Protein AF-A0A9D7FJ40-F1 (afdb_monomer_lite)

Sequence (273 aa):
MDSTSSLSFASGFTGNITIKGVTQLGSSAQNFTFPSASSKLILGPGNIFNGPFTYYGHYIQLNGSTFNSIANITRYGTGNDICAGGNVFNGTTVLRDSSGHSNGFYLANVTGDTYNGDVTFIQKGTSVFIYPSYSGNSSFAGNINVDGTSAITFGQNGGQSIMSGPFAQTVSRAGSYMPIFKKLKVNKANSSTVSLQTTLNITDSLILVEGFILSDSVNYITLLDNSIATSGSPYSFVEGYMKKVGNDAFTFPLGSSVSSLSSFKNYGTYKYV

Foldseek 3Di:
DEQPDEPDDPDADAAEDEDEQAEDPHADEHEAAHADLRYEYEYYANAEHNHEYEAEYAYYAAEHYEYQEEYEYEHAHQEEDAHCANYEYNYEYEDYHAHQHAYEYHHNPHAAHEANEEYEYAAHHDNYAYEHQQQHAYEHAEEYEYEHPEAHEYNVPNGEYEDEEAEAYEYAYPYPYAHEYQHYEYDYPPQHEYEFRAEYEHEAEYEWDAHEYEAEPGGEYEYEANHAYDAADPGYAYEYDYHYYYDDDHDHNYDDPDPPDPDPPPPPPPDDD

Radius of gyration: 20.03 Å; chains: 1; bounding box: 55×37×60 Å

Structure (mmCIF, N/CA/C/O backbone):
data_AF-A0A9D7FJ40-F1
#
_entry.id   AF-A0A9D7FJ40-F1
#
loop_
_atom_site.group_PDB
_atom_site.id
_atom_site.type_symbol
_atom_site.label_atom_id
_atom_site.label_alt_id
_atom_site.label_comp_id
_atom_site.label_asym_id
_atom_site.label_entity_id
_atom_site.label_seq_id
_atom_site.pdbx_PDB_ins_code
_atom_site.Cartn_x
_atom_site.Cartn_y
_atom_site.Cartn_z
_atom_site.occupancy
_atom_site.B_iso_or_equiv
_atom_site.auth_seq_id
_atom_site.auth_comp_id
_atom_site.auth_asym_id
_atom_site.auth_atom_id
_atom_site.pdbx_PDB_model_num
ATOM 1 N N . MET A 1 1 ? -18.324 -9.339 21.232 1.00 68.56 1 MET A N 1
ATOM 2 C CA . MET A 1 1 ? -19.427 -8.350 21.155 1.00 68.56 1 MET A CA 1
ATOM 3 C C . MET A 1 1 ? -20.554 -8.983 20.369 1.00 68.56 1 MET A C 1
ATOM 5 O O . MET A 1 1 ? -20.251 -9.598 19.351 1.00 68.56 1 MET A O 1
ATOM 9 N N . ASP A 1 2 ? -21.787 -8.928 20.867 1.00 72.25 2 ASP A N 1
ATOM 10 C CA . ASP A 1 2 ? -22.946 -9.531 20.194 1.00 72.25 2 ASP A CA 1
ATOM 11 C C . ASP A 1 2 ? -23.304 -8.814 18.878 1.00 72.25 2 ASP A C 1
ATOM 13 O O . ASP A 1 2 ? -22.566 -7.948 18.399 1.00 72.25 2 ASP A O 1
ATOM 17 N N . SER A 1 3 ? -24.406 -9.221 18.245 1.00 64.62 3 SER A N 1
ATOM 18 C CA . SER A 1 3 ? -24.793 -8.725 16.925 1.00 64.62 3 SER A CA 1
ATOM 19 C C . SER A 1 3 ? -25.200 -7.250 16.893 1.00 64.62 3 SER A C 1
ATOM 21 O O . SER A 1 3 ? -25.221 -6.660 15.817 1.00 64.62 3 SER A O 1
ATOM 23 N N . THR A 1 4 ? -25.516 -6.656 18.046 1.00 64.50 4 THR A N 1
ATOM 24 C CA . THR A 1 4 ? -26.100 -5.310 18.156 1.00 64.50 4 THR A CA 1
ATOM 25 C C . THR A 1 4 ? -25.196 -4.306 18.865 1.00 64.50 4 THR A C 1
ATOM 27 O O . THR A 1 4 ? -25.373 -3.104 18.690 1.00 64.50 4 THR A O 1
ATOM 30 N N . SER A 1 5 ? -24.215 -4.773 19.636 1.00 64.44 5 SER A N 1
ATOM 31 C CA . SER A 1 5 ? -23.364 -3.917 20.462 1.00 64.44 5 SER A CA 1
ATOM 32 C C . SER A 1 5 ? -22.240 -3.244 19.665 1.00 64.44 5 SER A C 1
ATOM 34 O O . SER A 1 5 ? -21.483 -3.896 18.939 1.00 64.44 5 SER A O 1
ATOM 36 N N . SER A 1 6 ? -22.073 -1.934 19.855 1.00 65.88 6 SER A N 1
ATOM 37 C CA . SER A 1 6 ? -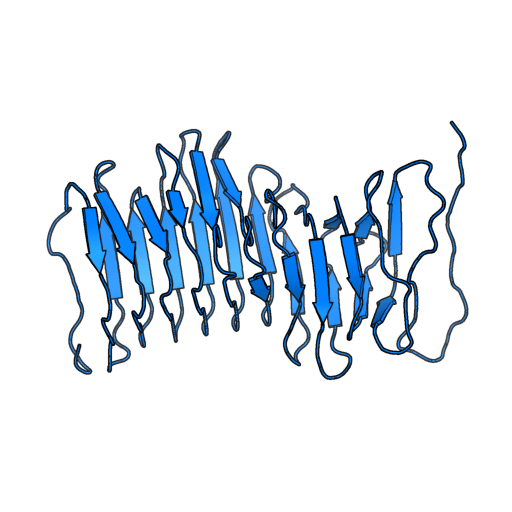20.868 -1.193 19.467 1.00 65.88 6 SER A CA 1
ATOM 38 C C . SER A 1 6 ? -19.955 -0.984 20.673 1.00 65.88 6 SER A C 1
ATOM 40 O O . SER A 1 6 ? -20.426 -0.603 21.744 1.00 65.88 6 SER A O 1
ATOM 42 N N . LEU A 1 7 ? -18.647 -1.162 20.500 1.00 69.75 7 LEU A N 1
ATOM 43 C CA . LEU A 1 7 ? -17.658 -0.660 21.446 1.00 69.75 7 LEU A CA 1
ATOM 44 C C . LEU A 1 7 ? -17.442 0.825 21.159 1.00 69.75 7 LEU A C 1
ATOM 46 O O . LEU A 1 7 ? -16.733 1.192 20.226 1.00 69.75 7 LEU A O 1
ATOM 50 N N . SER A 1 8 ? -18.083 1.677 21.952 1.00 64.50 8 SER A N 1
ATOM 51 C CA . SER A 1 8 ? -17.965 3.131 21.852 1.00 64.50 8 SER A CA 1
ATOM 52 C C . SER A 1 8 ? -17.411 3.718 23.142 1.00 64.50 8 SER A C 1
ATOM 54 O O . SER A 1 8 ? -17.838 3.340 24.232 1.00 64.50 8 SER A O 1
ATOM 56 N N . PHE A 1 9 ? -16.519 4.697 23.018 1.00 67.44 9 PHE A N 1
ATOM 57 C CA . PHE A 1 9 ? -16.048 5.502 24.140 1.00 67.44 9 PHE A CA 1
ATOM 58 C C . PHE A 1 9 ? -16.734 6.870 24.082 1.00 67.44 9 PHE A C 1
ATOM 60 O O . PHE A 1 9 ? -16.629 7.574 23.081 1.00 67.44 9 PHE A O 1
ATOM 67 N N . ALA A 1 10 ? -17.482 7.215 25.134 1.00 51.19 10 ALA A N 1
ATOM 68 C CA . ALA A 1 10 ? -18.377 8.378 25.159 1.00 51.19 10 ALA A CA 1
ATOM 69 C C . ALA A 1 10 ? -17.652 9.739 25.226 1.00 51.19 10 ALA A C 1
ATOM 71 O O . ALA A 1 10 ? -18.265 10.774 24.974 1.00 51.19 10 ALA A O 1
ATOM 72 N N . SER A 1 11 ? -16.359 9.757 25.555 1.00 59.62 11 SER A N 1
ATOM 73 C CA . SER A 1 11 ? -15.532 10.964 25.616 1.00 59.62 11 SER A CA 1
ATOM 74 C C . SER A 1 11 ? -14.086 10.668 25.218 1.00 59.62 11 SER A C 1
ATOM 76 O O . SER A 1 11 ? -13.636 9.519 25.234 1.00 59.62 11 SER A O 1
ATOM 78 N N . GLY A 1 12 ? -13.367 11.723 24.821 1.00 60.16 12 GLY A N 1
ATOM 79 C CA . GLY A 1 12 ? -11.954 11.648 24.466 1.00 60.16 12 GLY A CA 1
ATOM 80 C C . GLY A 1 12 ? -11.139 11.050 25.608 1.00 60.16 12 GLY A C 1
ATOM 81 O O . GLY A 1 12 ? -11.179 11.528 26.737 1.00 60.16 12 GLY A O 1
ATOM 82 N N . PHE A 1 13 ? -10.411 9.988 25.299 1.00 70.00 13 PHE A N 1
ATOM 83 C CA . PHE A 1 13 ? -9.486 9.362 26.224 1.00 70.00 13 PHE A CA 1
ATOM 84 C C . PHE A 1 13 ? -8.164 10.158 26.294 1.00 70.00 13 PHE A C 1
ATOM 86 O O . PHE A 1 13 ? -7.882 11.020 25.456 1.00 70.00 13 PHE A O 1
ATOM 93 N N . THR A 1 14 ? -7.346 9.896 27.310 1.00 77.75 14 THR A N 1
ATOM 94 C CA . THR A 1 14 ? -5.951 10.345 27.393 1.00 77.75 14 THR A CA 1
ATOM 95 C C . THR A 1 14 ? -5.097 9.161 27.848 1.00 77.75 14 THR A C 1
ATOM 97 O O . THR A 1 14 ? -5.460 8.454 28.784 1.00 77.75 14 THR A O 1
ATOM 100 N N . GLY A 1 15 ? -3.973 8.908 27.170 1.00 86.19 15 GLY A N 1
ATOM 101 C CA . GLY A 1 15 ? -3.112 7.746 27.416 1.00 86.19 15 GLY A CA 1
ATOM 102 C C . GLY A 1 15 ? -3.246 6.650 26.354 1.00 86.19 15 GLY A C 1
ATOM 103 O O . GLY A 1 15 ? -3.591 6.918 25.202 1.00 86.19 15 GLY A O 1
ATOM 104 N N . ASN A 1 16 ? -3.011 5.388 26.740 1.00 90.56 16 ASN A N 1
ATOM 105 C CA . ASN A 1 16 ? -3.074 4.235 25.828 1.00 90.56 16 ASN A CA 1
ATOM 106 C C . ASN A 1 16 ? -4.277 3.318 26.122 1.00 90.56 16 ASN A C 1
ATOM 108 O O . ASN A 1 16 ? -4.425 2.841 27.246 1.00 90.56 16 ASN A O 1
ATOM 112 N N . ILE A 1 17 ? -5.097 3.029 25.108 1.00 91.31 17 ILE A N 1
ATOM 113 C CA . ILE A 1 17 ? -6.092 1.946 25.131 1.00 91.31 17 ILE A CA 1
ATOM 114 C C . ILE A 1 17 ? -5.526 0.779 24.335 1.00 91.31 17 ILE A C 1
ATOM 116 O O . ILE A 1 17 ? -5.173 0.940 23.168 1.00 91.31 17 ILE A O 1
ATOM 120 N N . THR A 1 18 ? -5.515 -0.404 24.942 1.00 94.25 18 THR A N 1
ATOM 121 C CA . THR A 1 18 ? -5.162 -1.652 24.262 1.00 94.25 18 THR A CA 1
ATOM 122 C C . THR A 1 18 ? -6.386 -2.548 24.164 1.00 94.25 18 THR A C 1
ATOM 124 O O . THR A 1 18 ? -7.011 -2.859 25.176 1.00 94.25 18 THR A O 1
ATOM 127 N N . ILE A 1 19 ? -6.702 -3.002 22.952 1.00 94.31 19 ILE A N 1
ATOM 128 C CA . ILE A 1 19 ? -7.747 -3.995 22.688 1.00 94.31 19 ILE A CA 1
ATOM 129 C C . ILE A 1 19 ? -7.067 -5.243 22.135 1.00 94.31 19 ILE A C 1
ATOM 131 O O . ILE A 1 19 ? -6.366 -5.164 21.126 1.00 94.31 19 ILE A O 1
ATOM 135 N N . LYS A 1 20 ? -7.273 -6.391 22.782 1.00 96.31 20 LYS A N 1
ATOM 136 C CA . LYS A 1 20 ? -6.653 -7.670 22.418 1.00 96.31 20 LYS A CA 1
ATOM 137 C C . LYS A 1 20 ? -7.666 -8.808 22.549 1.00 96.31 20 LYS A C 1
ATOM 139 O O . LYS A 1 20 ? -8.407 -8.847 23.527 1.00 96.31 20 LYS A O 1
ATOM 144 N N . GLY A 1 21 ? -7.657 -9.747 21.601 1.00 95.25 21 GLY A N 1
ATOM 145 C CA . GLY A 1 21 ? -8.487 -10.957 21.641 1.00 95.25 21 GLY A CA 1
ATOM 146 C C . GLY A 1 21 ? -9.994 -10.725 21.483 1.00 95.25 21 GLY A C 1
ATOM 147 O O . GLY A 1 21 ? -10.783 -11.613 21.802 1.00 95.25 21 GLY A O 1
ATOM 148 N N . VAL A 1 22 ? -10.425 -9.543 21.034 1.00 93.50 22 VAL A N 1
ATOM 149 C CA . VAL A 1 22 ? -11.854 -9.241 20.896 1.00 93.50 22 VAL A CA 1
ATOM 150 C C . VAL A 1 22 ? -12.377 -9.761 19.566 1.00 93.50 22 VAL A C 1
ATOM 152 O O . VAL A 1 22 ? -11.917 -9.336 18.514 1.00 93.50 22 VAL A O 1
ATOM 155 N N . THR A 1 23 ? -13.404 -10.611 19.608 1.00 94.69 23 THR A N 1
ATOM 156 C CA . THR A 1 23 ? -14.195 -10.977 18.423 1.00 94.69 23 THR A CA 1
ATOM 157 C C . THR A 1 23 ? -15.531 -10.235 18.443 1.00 94.69 23 THR A C 1
ATOM 159 O O . THR A 1 23 ? -16.347 -10.376 19.366 1.00 94.69 23 THR A O 1
ATOM 162 N N . GLN A 1 24 ? -15.767 -9.418 17.423 1.00 92.94 24 GLN A N 1
ATOM 163 C CA . GLN A 1 24 ? -17.079 -8.874 17.112 1.00 92.94 24 GLN A CA 1
ATOM 164 C C . GLN A 1 24 ? -17.878 -9.935 16.354 1.00 92.94 24 GLN A C 1
ATOM 166 O O . GLN A 1 24 ? -17.465 -10.336 15.277 1.00 92.94 24 GLN A O 1
ATOM 171 N N . LEU A 1 25 ? -19.009 -10.389 16.893 1.00 91.19 25 LEU A N 1
ATOM 172 C CA . LEU A 1 25 ? -19.855 -11.370 16.211 1.00 91.19 25 LEU A CA 1
ATOM 173 C C . LEU A 1 25 ? -20.759 -10.692 15.171 1.00 91.19 25 LEU A C 1
ATOM 175 O O . LEU A 1 25 ? -20.925 -11.222 14.077 1.00 91.19 25 LEU A O 1
ATOM 179 N N . GLY A 1 26 ? -21.292 -9.505 15.487 1.00 89.88 26 GLY A N 1
ATOM 180 C CA . GLY A 1 26 ? -22.127 -8.702 14.587 1.00 89.88 26 GLY A CA 1
ATOM 181 C C . GLY A 1 26 ? -21.394 -7.931 13.499 1.00 89.88 26 GLY A C 1
ATOM 182 O O . GLY A 1 26 ? -20.175 -7.823 13.506 1.00 89.88 26 GLY A O 1
ATOM 183 N N . SER A 1 27 ? -22.167 -7.300 12.617 1.00 90.56 27 SER A N 1
ATOM 184 C CA . SER A 1 27 ? -21.673 -6.445 11.528 1.00 90.56 27 SER A CA 1
ATOM 185 C C . SER A 1 27 ? -21.808 -4.939 11.797 1.00 90.56 27 SER A C 1
ATOM 187 O O . SER A 1 27 ? -21.503 -4.134 10.919 1.00 90.56 27 SER A O 1
ATOM 189 N N . SER A 1 28 ? -22.252 -4.531 12.992 1.00 91.81 28 SER A N 1
ATOM 190 C CA . SER A 1 28 ? -22.383 -3.113 13.358 1.00 91.81 28 SER A CA 1
ATOM 191 C C . SER A 1 28 ? -21.055 -2.359 13.237 1.00 91.81 28 SER A C 1
ATOM 193 O O . SER A 1 28 ? -19.998 -2.889 13.576 1.00 91.81 28 SER A O 1
ATOM 195 N N . ALA A 1 29 ? -21.090 -1.105 12.788 1.00 92.50 29 ALA A N 1
ATOM 196 C CA . ALA A 1 29 ? -19.876 -0.303 12.661 1.00 92.50 29 ALA A CA 1
ATOM 197 C C . ALA A 1 29 ? -19.209 -0.046 14.026 1.00 92.50 29 ALA A C 1
ATOM 199 O O . ALA A 1 29 ? -19.884 0.224 15.021 1.00 92.50 29 ALA A O 1
ATOM 200 N N . GLN A 1 30 ? -17.878 -0.099 14.055 1.00 92.19 30 GLN A N 1
ATOM 201 C CA . GLN A 1 30 ? -17.046 0.221 15.211 1.00 92.19 30 GLN A CA 1
ATOM 202 C C . GLN A 1 30 ? -16.290 1.517 14.922 1.00 92.19 30 G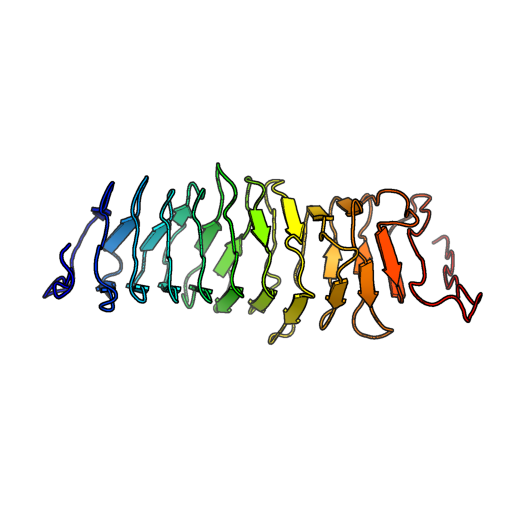LN A C 1
ATOM 204 O O . GLN A 1 30 ? -15.476 1.574 14.001 1.00 92.19 30 GLN A O 1
ATOM 209 N N . ASN A 1 31 ? -16.579 2.563 15.695 1.00 91.69 31 ASN A N 1
ATOM 210 C CA . ASN A 1 31 ? -16.049 3.903 15.463 1.00 91.69 31 ASN A CA 1
ATOM 211 C C . ASN A 1 31 ? -15.236 4.363 16.677 1.00 91.69 31 ASN A C 1
ATOM 213 O O . ASN A 1 31 ? -15.777 4.508 17.773 1.00 91.69 31 ASN A O 1
ATOM 217 N N . PHE A 1 32 ? -13.945 4.619 16.468 1.00 90.94 32 PHE A N 1
ATOM 218 C CA . PHE A 1 32 ? -13.021 5.112 17.485 1.00 90.94 32 PHE A CA 1
ATOM 219 C C . PHE A 1 32 ? -12.579 6.531 17.132 1.00 90.94 32 PHE A C 1
ATOM 221 O O . PHE A 1 32 ? -11.865 6.736 16.152 1.00 90.94 32 PHE A O 1
ATOM 228 N N . THR A 1 33 ? -12.975 7.504 17.951 1.00 90.94 33 THR A N 1
ATOM 229 C CA . THR A 1 33 ? -12.646 8.920 17.743 1.00 90.94 33 THR A CA 1
ATOM 230 C C . THR A 1 33 ? -11.902 9.457 18.959 1.00 90.94 33 THR A C 1
ATOM 232 O O . THR A 1 33 ? -12.499 9.733 19.997 1.00 90.94 33 THR A O 1
ATOM 235 N N . PHE A 1 34 ? -10.585 9.614 18.831 1.00 87.38 34 PHE A N 1
ATOM 236 C CA . PHE A 1 34 ? -9.676 10.064 19.884 1.00 87.38 34 PHE A CA 1
ATOM 237 C C . PHE A 1 34 ? -8.916 11.323 19.442 1.00 87.38 34 PHE A C 1
ATOM 239 O O . PHE A 1 34 ? -7.756 11.242 19.037 1.00 87.38 34 PHE A O 1
ATOM 246 N N . PRO A 1 35 ? -9.548 12.508 19.511 1.00 81.94 35 PRO A N 1
ATOM 247 C CA . PRO A 1 35 ? -8.972 13.744 18.980 1.00 81.94 35 PRO A CA 1
ATOM 248 C C . PRO A 1 35 ? -7.797 14.278 19.812 1.00 81.94 35 PRO A C 1
ATOM 250 O O . PRO A 1 35 ? -7.117 15.199 19.381 1.00 81.94 35 PRO A O 1
ATOM 253 N N . SER A 1 36 ? -7.553 13.733 21.006 1.00 85.56 36 SER A N 1
ATOM 254 C CA . SER A 1 36 ? -6.427 14.147 21.841 1.00 85.56 36 SER A CA 1
ATOM 255 C C . SER A 1 36 ? -5.098 13.617 21.299 1.00 85.56 36 SER A C 1
ATOM 257 O O . SER A 1 36 ? -4.944 12.414 21.077 1.00 85.56 36 SER A O 1
ATOM 259 N N . ALA A 1 37 ? -4.094 14.492 21.208 1.00 83.75 37 ALA A N 1
ATOM 260 C CA . ALA A 1 37 ? -2.718 14.128 20.872 1.00 83.75 37 ALA A CA 1
ATOM 261 C C . ALA A 1 37 ? -2.016 13.271 21.936 1.00 83.75 37 ALA A C 1
ATOM 263 O O . ALA A 1 37 ? -0.909 12.811 21.709 1.00 83.75 37 ALA A O 1
ATOM 264 N N . SER A 1 38 ? -2.627 13.018 23.093 1.00 86.25 38 SER A N 1
ATOM 265 C CA . SER A 1 38 ? -2.097 12.065 24.077 1.00 86.25 38 SER A CA 1
ATOM 266 C C . SER A 1 38 ? -2.748 10.683 24.004 1.00 86.25 38 SER A C 1
ATOM 268 O O . SER A 1 38 ? -2.401 9.813 24.798 1.00 86.25 38 SER A O 1
ATOM 270 N N . SER A 1 39 ? -3.700 10.469 23.089 1.00 90.19 39 SER A N 1
ATOM 271 C CA . SER A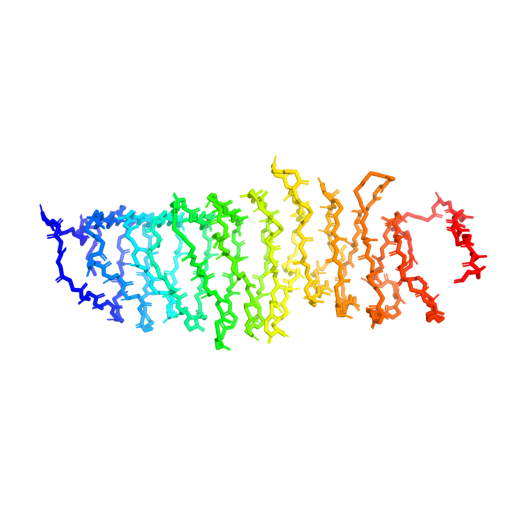 1 39 ? -4.392 9.188 22.933 1.00 90.19 39 SER A CA 1
ATOM 272 C C . SER A 1 39 ? -3.717 8.264 21.932 1.00 90.19 39 SER A C 1
ATOM 274 O O . SER A 1 39 ? -3.517 8.642 20.775 1.00 90.19 39 SER A O 1
ATOM 276 N N . LYS A 1 40 ? -3.496 7.011 22.337 1.00 92.88 40 LYS A N 1
ATOM 277 C CA . LYS A 1 40 ? -3.109 5.912 21.450 1.00 92.88 40 LYS A CA 1
ATOM 278 C C . LYS A 1 40 ? -4.091 4.753 21.526 1.00 92.88 40 LYS A C 1
ATOM 280 O O . LYS A 1 40 ? -4.403 4.272 22.614 1.00 92.88 40 LYS A O 1
ATOM 285 N N . LEU A 1 41 ? -4.510 4.264 20.361 1.00 95.31 41 LEU A N 1
ATOM 286 C CA . LEU A 1 41 ? -5.217 2.993 20.230 1.00 95.31 41 LEU A CA 1
ATOM 287 C C . LEU A 1 41 ? -4.242 1.892 19.808 1.00 95.31 41 LEU A C 1
ATOM 289 O O . LEU A 1 41 ? -3.616 1.980 18.758 1.00 95.31 41 LEU A O 1
ATOM 293 N N . ILE A 1 42 ? -4.129 0.834 20.596 1.00 96.88 42 ILE A N 1
ATOM 294 C CA . ILE A 1 42 ? -3.297 -0.329 20.295 1.00 96.88 42 ILE A CA 1
ATOM 295 C C . ILE A 1 42 ? -4.228 -1.506 20.016 1.00 96.88 42 ILE A C 1
ATOM 297 O O . ILE A 1 42 ? -4.943 -1.970 20.906 1.00 96.88 42 ILE A O 1
ATOM 301 N N . LEU A 1 43 ? -4.232 -1.988 18.775 1.00 97.62 43 LEU A N 1
ATOM 302 C CA . LEU A 1 43 ? -5.061 -3.109 18.347 1.00 97.62 43 LEU A CA 1
ATOM 303 C C . LEU A 1 43 ? -4.228 -4.373 18.185 1.00 97.62 43 LEU A C 1
ATOM 305 O O . LEU A 1 43 ? -3.415 -4.480 17.272 1.00 97.62 43 LEU A O 1
ATOM 309 N N . GLY A 1 44 ? -4.523 -5.365 19.012 1.00 95.50 44 GLY A N 1
ATOM 310 C CA . GLY A 1 44 ? -4.132 -6.749 18.812 1.00 95.50 44 GLY A CA 1
ATOM 311 C C . GLY A 1 44 ? -3.104 -7.259 19.822 1.00 95.50 44 GLY A C 1
ATOM 312 O O . GLY A 1 44 ? -2.696 -6.539 20.740 1.00 95.50 44 GLY A O 1
ATOM 313 N N . PRO A 1 45 ? -2.702 -8.533 19.678 1.00 97.12 45 PRO A N 1
ATOM 314 C CA . PRO A 1 45 ? -3.120 -9.452 18.609 1.00 97.12 45 PRO A CA 1
ATOM 315 C C . PRO A 1 45 ? -4.507 -10.082 18.806 1.00 97.12 45 PRO A C 1
ATOM 317 O O . PRO A 1 45 ? -5.085 -10.054 19.893 1.00 97.12 45 PRO A O 1
ATOM 320 N N . GLY A 1 46 ? -5.027 -10.687 17.738 1.00 97.31 46 GLY A N 1
ATOM 321 C CA . GLY A 1 46 ? -6.188 -11.578 17.780 1.00 97.31 46 GLY A CA 1
ATOM 322 C C . GLY A 1 46 ? -7.541 -10.876 17.859 1.00 97.31 46 GLY A C 1
ATOM 323 O O . GLY A 1 46 ? -8.502 -11.480 18.325 1.00 97.31 46 GLY A O 1
ATOM 324 N N . ASN A 1 47 ? -7.631 -9.609 17.445 1.00 97.56 47 ASN A N 1
ATOM 325 C CA . ASN A 1 47 ? -8.936 -8.971 17.286 1.00 97.56 47 ASN A CA 1
ATOM 326 C C . ASN A 1 47 ? -9.567 -9.364 15.949 1.00 97.56 47 ASN A C 1
ATOM 328 O O . ASN A 1 47 ? -8.863 -9.480 14.946 1.00 97.56 47 ASN A O 1
ATOM 332 N N . ILE A 1 48 ? -10.890 -9.490 15.926 1.00 97.38 48 ILE A N 1
ATOM 333 C CA . ILE A 1 48 ? -11.703 -9.701 14.730 1.00 97.38 48 ILE A CA 1
ATOM 334 C C . ILE A 1 48 ? -12.832 -8.669 14.743 1.00 97.38 48 ILE A C 1
ATOM 336 O O . ILE A 1 48 ? -13.693 -8.693 15.626 1.00 97.38 48 ILE A O 1
ATOM 340 N N . PHE A 1 49 ? -12.833 -7.779 13.753 1.00 96.81 49 PHE A N 1
ATOM 341 C CA . PHE A 1 49 ? -13.889 -6.797 13.515 1.00 96.81 49 PHE A CA 1
ATOM 342 C C . PHE A 1 49 ? -14.696 -7.216 12.284 1.00 96.81 49 PHE A C 1
ATOM 344 O O . PHE A 1 49 ? -14.197 -7.175 11.159 1.00 96.81 49 PHE A O 1
ATOM 351 N N . ASN A 1 50 ? -15.933 -7.660 12.514 1.00 96.31 50 ASN A N 1
ATOM 352 C CA . ASN A 1 50 ? -16.848 -8.138 11.475 1.00 96.31 50 ASN A CA 1
ATOM 353 C C . ASN A 1 50 ? -17.603 -7.000 10.777 1.00 96.31 50 ASN A C 1
ATOM 355 O O . ASN A 1 50 ? -17.966 -7.130 9.609 1.00 96.31 50 ASN A O 1
ATOM 359 N N . GLY A 1 51 ? -17.833 -5.889 11.478 1.00 94.88 51 GLY A N 1
ATOM 360 C CA . GLY A 1 51 ? -18.413 -4.679 10.903 1.00 94.88 51 GLY A CA 1
ATOM 361 C C . GLY A 1 51 ? -17.365 -3.709 10.355 1.00 94.88 51 GLY A C 1
ATOM 362 O O . GLY A 1 51 ? -16.163 -3.929 10.528 1.00 94.88 51 GLY A O 1
ATOM 363 N N . PRO A 1 52 ? -17.807 -2.613 9.711 1.00 96.56 52 PRO A N 1
ATOM 364 C CA . PRO A 1 52 ? -16.920 -1.526 9.316 1.00 96.56 52 PRO A CA 1
ATOM 365 C C . PRO A 1 52 ? -16.142 -0.979 10.515 1.00 96.56 52 PRO A C 1
ATOM 367 O O . PRO A 1 52 ? -16.720 -0.752 11.579 1.00 96.56 52 PRO A O 1
ATOM 370 N N . PHE A 1 53 ? -14.847 -0.742 10.337 1.00 96.88 53 PHE A N 1
ATOM 371 C CA . PHE A 1 53 ? -13.971 -0.174 11.354 1.00 96.88 53 PHE A CA 1
ATOM 372 C C . PHE A 1 53 ? -13.529 1.228 10.938 1.00 96.88 53 PHE A C 1
ATOM 374 O O . PHE A 1 53 ? -12.919 1.398 9.882 1.00 96.88 53 PHE A O 1
ATOM 381 N N . THR A 1 54 ? -13.776 2.219 11.791 1.00 96.69 54 THR A N 1
ATOM 382 C CA . THR A 1 54 ? -13.306 3.591 11.582 1.00 96.69 54 THR A CA 1
ATOM 383 C C . THR A 1 54 ? -12.466 4.050 12.763 1.00 96.69 54 THR A C 1
ATOM 385 O O . THR A 1 54 ? -12.876 3.915 13.916 1.00 96.69 54 THR A O 1
ATOM 388 N N . TYR A 1 55 ? -11.315 4.651 12.473 1.00 95.81 55 TYR A N 1
ATOM 389 C CA . TYR A 1 55 ? -10.479 5.335 13.452 1.00 95.81 55 TYR A CA 1
ATOM 390 C C . TYR A 1 55 ? -10.184 6.774 13.019 1.00 95.81 55 TYR A C 1
ATOM 392 O O . TYR A 1 55 ? -9.794 7.021 11.876 1.00 95.81 55 TYR A O 1
ATOM 400 N N . TYR A 1 56 ? -10.310 7.698 13.968 1.00 94.62 56 TYR A N 1
ATOM 401 C CA . TYR A 1 56 ? -9.880 9.087 13.864 1.00 94.62 56 TYR A CA 1
ATOM 402 C C . TYR A 1 56 ? -9.115 9.482 15.133 1.00 94.62 56 TYR A C 1
ATOM 404 O O . TYR A 1 56 ? -9.685 9.465 16.222 1.00 94.62 56 TYR A O 1
ATOM 412 N N . GLY A 1 57 ? -7.845 9.870 15.025 1.00 93.88 57 GLY A N 1
ATOM 413 C CA . GLY A 1 57 ? -7.067 10.328 16.184 1.00 93.88 57 GLY A CA 1
ATOM 414 C C . GLY A 1 57 ? -5.604 10.626 15.877 1.00 93.88 57 GLY A C 1
ATOM 415 O O . GLY A 1 57 ? -5.254 10.854 14.727 1.00 93.88 57 GLY A O 1
ATOM 416 N N . HIS A 1 58 ? -4.729 10.659 16.882 1.00 94.56 58 HIS A N 1
ATOM 417 C CA . HIS A 1 58 ? -3.301 10.950 16.667 1.00 94.56 58 HIS A CA 1
ATOM 418 C C . HIS A 1 58 ? -2.435 9.692 16.529 1.00 94.56 58 HIS A C 1
ATOM 420 O O . HIS A 1 58 ? -1.570 9.632 15.647 1.00 94.56 58 HIS A O 1
ATOM 426 N N . TYR A 1 59 ? -2.677 8.680 17.368 1.00 95.56 59 TYR A N 1
ATOM 427 C CA . TYR A 1 59 ? -1.844 7.481 17.415 1.00 95.56 59 TYR A CA 1
ATOM 428 C C . TYR A 1 59 ? -2.633 6.179 17.356 1.00 95.56 59 TYR A C 1
ATOM 430 O O . TYR A 1 59 ? -3.588 5.965 18.113 1.00 95.56 59 TYR A O 1
ATOM 438 N N . ILE A 1 60 ? -2.176 5.272 16.497 1.00 97.38 60 ILE A N 1
ATOM 439 C CA . ILE A 1 60 ? -2.727 3.927 16.363 1.00 97.38 60 ILE A CA 1
ATOM 440 C C . ILE A 1 60 ? -1.627 2.915 16.039 1.00 97.38 60 ILE A C 1
ATOM 442 O O . ILE A 1 60 ? -0.765 3.160 15.199 1.00 97.38 60 ILE A O 1
ATOM 446 N N . GLN A 1 61 ? -1.676 1.752 16.689 1.00 98.31 61 GLN A N 1
ATOM 447 C CA . GLN A 1 61 ? -0.828 0.603 16.377 1.00 98.31 61 GLN A CA 1
ATOM 448 C C . GLN A 1 61 ? -1.673 -0.594 15.937 1.00 98.31 61 GLN A C 1
ATOM 450 O O . GLN A 1 61 ? -2.618 -0.983 16.623 1.00 98.31 61 GLN A O 1
ATOM 455 N N . LEU A 1 62 ? -1.298 -1.184 14.801 1.00 98.75 62 LEU A N 1
ATOM 456 C CA . LEU A 1 62 ? -1.980 -2.303 14.151 1.00 98.75 62 LEU A CA 1
ATOM 457 C C . LEU A 1 62 ? -1.134 -3.575 14.294 1.00 98.75 62 LEU A C 1
ATOM 459 O O . LEU A 1 62 ? -0.165 -3.781 13.559 1.00 98.75 62 LEU A O 1
ATOM 463 N N . ASN A 1 63 ? -1.475 -4.418 15.264 1.00 98.56 63 ASN A N 1
ATOM 464 C CA . ASN A 1 63 ? -0.622 -5.505 15.746 1.00 98.56 63 ASN A CA 1
ATOM 465 C C . ASN A 1 63 ? -1.352 -6.858 15.713 1.00 98.56 63 ASN A C 1
ATOM 467 O O . ASN A 1 63 ? -1.536 -7.489 16.753 1.00 98.56 63 ASN A O 1
ATOM 471 N N . GLY A 1 64 ? -1.779 -7.307 14.533 1.00 98.56 64 GLY A N 1
ATOM 472 C CA . GLY A 1 64 ? -2.346 -8.645 14.346 1.00 98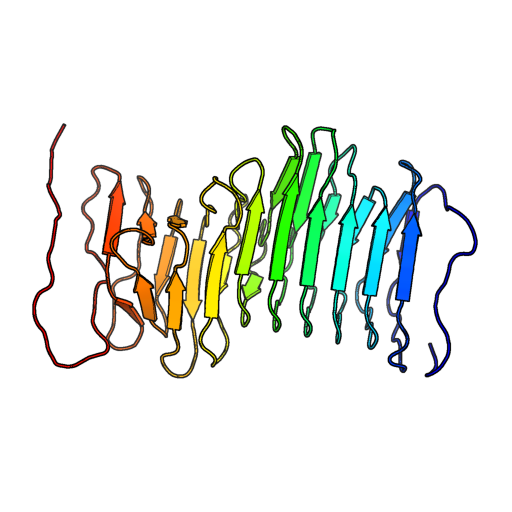.56 64 GLY A CA 1
ATOM 473 C C . GLY A 1 64 ? -3.862 -8.703 14.504 1.00 98.56 64 GLY A C 1
ATOM 474 O O . GLY A 1 64 ? -4.379 -9.589 15.186 1.00 98.56 64 GLY A O 1
ATOM 475 N N . SER A 1 65 ? -4.575 -7.726 13.941 1.00 98.69 65 SER A N 1
ATOM 476 C CA . SER A 1 65 ? -6.043 -7.687 13.912 1.00 98.69 65 SER A CA 1
ATOM 477 C C . SER A 1 65 ? -6.592 -8.074 12.535 1.00 98.69 65 SER A C 1
ATOM 479 O O . SER A 1 65 ? -5.953 -7.835 11.514 1.00 98.69 65 SER A O 1
ATOM 481 N N . THR A 1 66 ? -7.791 -8.652 12.503 1.00 98.81 66 THR A N 1
ATOM 482 C CA . THR A 1 66 ? -8.538 -8.958 11.276 1.00 98.81 66 THR A CA 1
ATOM 483 C C . THR A 1 66 ? -9.710 -7.992 11.120 1.00 98.81 66 THR A C 1
ATOM 485 O O . THR A 1 66 ? -10.526 -7.850 12.032 1.00 98.81 66 THR A O 1
ATOM 488 N N . PHE A 1 67 ? -9.810 -7.360 9.955 1.00 98.75 67 PHE A N 1
ATOM 489 C CA . PHE A 1 67 ? -10.894 -6.468 9.556 1.00 98.75 67 PHE A CA 1
ATOM 490 C C . PHE A 1 67 ? -11.656 -7.127 8.403 1.00 98.75 67 PHE A C 1
ATOM 492 O O . PHE A 1 67 ? -11.162 -7.197 7.277 1.00 98.75 67 PHE A O 1
ATOM 499 N N . ASN A 1 68 ? -12.845 -7.660 8.691 1.00 98.50 68 ASN A N 1
ATOM 500 C CA . ASN A 1 68 ? -13.637 -8.419 7.719 1.00 98.50 68 ASN A CA 1
ATOM 501 C C . ASN A 1 68 ? -14.466 -7.533 6.778 1.00 98.50 68 ASN A C 1
ATOM 503 O O . ASN A 1 68 ? -14.893 -7.993 5.723 1.00 98.50 68 ASN A O 1
ATOM 507 N N . SER A 1 69 ? -14.673 -6.269 7.146 1.00 98.31 69 SER A N 1
ATOM 508 C CA . SER A 1 69 ? -15.341 -5.255 6.329 1.00 98.31 69 SER A CA 1
ATOM 509 C C . SER A 1 69 ? -14.391 -4.085 6.039 1.00 98.31 69 SER A C 1
ATOM 511 O O . SER A 1 69 ? -13.176 -4.209 6.187 1.00 98.31 69 SER A O 1
ATOM 513 N N . ILE A 1 70 ? -14.939 -2.952 5.598 1.00 98.62 70 ILE A N 1
ATOM 514 C CA . ILE A 1 70 ? -14.182 -1.729 5.313 1.00 98.62 70 ILE A CA 1
ATOM 515 C C . ILE A 1 70 ? -13.410 -1.281 6.561 1.00 98.62 70 ILE A C 1
ATOM 517 O O . ILE A 1 70 ? -13.976 -1.226 7.655 1.00 98.62 70 ILE A O 1
ATOM 521 N N . ALA A 1 71 ? -12.145 -0.900 6.381 1.00 98.81 71 ALA A N 1
ATOM 522 C CA . ALA A 1 71 ? -11.319 -0.279 7.412 1.00 98.81 71 ALA A CA 1
ATOM 523 C C . ALA A 1 71 ? -10.889 1.126 6.968 1.00 98.81 71 ALA A C 1
ATOM 525 O O . ALA A 1 71 ? -10.202 1.284 5.961 1.00 98.81 71 ALA A O 1
ATOM 526 N N . ASN A 1 72 ? -11.271 2.159 7.716 1.00 98.69 72 ASN A N 1
ATOM 527 C CA . ASN A 1 72 ? -10.890 3.542 7.441 1.00 98.69 72 ASN A CA 1
ATOM 528 C C . ASN A 1 72 ? -10.156 4.140 8.641 1.00 98.69 72 ASN A C 1
ATOM 530 O O . ASN A 1 72 ? -10.752 4.418 9.681 1.00 98.69 72 ASN A O 1
ATOM 534 N N . ILE A 1 73 ? -8.850 4.333 8.502 1.00 98.69 73 ILE A N 1
ATOM 535 C CA . ILE A 1 73 ? -7.972 4.780 9.579 1.00 98.69 73 ILE A CA 1
ATOM 536 C C . ILE A 1 73 ? -7.366 6.109 9.166 1.00 98.69 73 ILE A C 1
ATOM 538 O O . ILE A 1 73 ? -6.518 6.170 8.279 1.00 98.69 73 ILE A O 1
ATOM 542 N N . THR A 1 74 ? -7.795 7.175 9.831 1.00 97.69 74 THR A N 1
ATOM 543 C CA . THR A 1 74 ? -7.211 8.505 9.688 1.00 97.69 74 THR A CA 1
ATOM 544 C C . THR A 1 74 ? -6.490 8.878 10.969 1.00 97.69 74 THR A C 1
ATOM 546 O O . THR A 1 74 ? -7.096 8.931 12.041 1.00 97.69 74 THR A O 1
ATOM 549 N N . ARG A 1 75 ? -5.195 9.166 10.855 1.00 96.06 75 ARG A N 1
ATOM 550 C CA . ARG A 1 75 ? -4.394 9.664 11.966 1.00 96.06 75 ARG A CA 1
ATOM 551 C C . ARG A 1 75 ? -3.762 11.029 11.693 1.00 96.06 75 ARG A C 1
ATOM 553 O O . ARG A 1 75 ? -3.591 11.434 10.545 1.00 96.06 75 ARG A O 1
ATOM 560 N N . TYR A 1 76 ? -3.409 11.711 12.777 1.00 95.81 76 TYR A N 1
ATOM 561 C CA . TYR A 1 76 ? -2.706 12.993 12.813 1.00 95.81 76 TYR A CA 1
ATOM 562 C C . TYR A 1 76 ? -1.468 12.871 13.710 1.00 95.81 76 TYR A C 1
ATOM 564 O O . TYR A 1 76 ? -1.355 13.551 14.729 1.00 95.81 76 TYR A O 1
ATOM 572 N N . GLY A 1 77 ? -0.541 11.975 13.367 1.00 94.62 77 GLY A N 1
ATOM 573 C CA . GLY A 1 77 ? 0.647 11.720 14.184 1.00 94.62 77 GLY A CA 1
ATOM 574 C C . GLY A 1 77 ? 1.440 12.988 14.527 1.00 94.62 77 GLY A C 1
ATOM 575 O O . GLY A 1 77 ? 1.691 13.830 13.671 1.00 94.62 77 GLY A O 1
ATOM 576 N N . THR A 1 78 ? 1.868 13.129 15.784 1.00 94.31 78 THR A N 1
ATOM 577 C CA . THR A 1 78 ? 2.919 14.102 16.166 1.00 94.31 78 THR A CA 1
ATOM 578 C C . THR A 1 78 ? 4.236 13.403 16.510 1.00 94.31 78 THR A C 1
ATOM 580 O O . THR A 1 78 ? 5.147 14.007 17.065 1.00 94.31 78 THR A O 1
ATOM 583 N N . GLY A 1 79 ? 4.317 12.112 16.190 1.00 94.62 79 GLY A N 1
ATOM 584 C CA . GLY A 1 79 ? 5.431 11.221 16.452 1.00 94.62 79 GLY A CA 1
ATOM 585 C C . GLY A 1 79 ? 5.192 9.863 15.793 1.00 94.62 79 GLY A C 1
ATOM 586 O O . GLY A 1 79 ? 4.116 9.588 15.248 1.00 94.62 79 GLY A O 1
ATOM 587 N N . ASN A 1 80 ? 6.214 9.018 15.834 1.00 96.81 80 ASN A N 1
ATOM 588 C CA . ASN A 1 80 ? 6.204 7.744 15.127 1.00 96.81 80 ASN A CA 1
ATOM 589 C C . ASN A 1 80 ? 5.230 6.737 15.759 1.00 96.81 80 ASN A C 1
ATOM 591 O O . ASN A 1 80 ? 5.201 6.584 16.981 1.00 96.81 80 ASN A O 1
ATOM 595 N N . ASP A 1 81 ? 4.507 5.987 14.923 1.00 96.75 81 ASP A N 1
ATOM 596 C CA . ASP A 1 81 ? 3.837 4.749 15.335 1.00 96.75 81 ASP A CA 1
ATOM 597 C C . ASP A 1 81 ? 4.431 3.564 14.589 1.00 96.75 81 ASP A C 1
ATOM 599 O O . ASP A 1 81 ? 4.405 3.497 13.360 1.00 96.75 81 ASP A O 1
ATOM 603 N N . ILE A 1 82 ? 4.951 2.614 15.364 1.00 98.25 82 ILE A N 1
ATOM 604 C CA . ILE A 1 82 ? 5.515 1.371 14.853 1.00 98.25 82 ILE A CA 1
ATOM 605 C C . ILE A 1 82 ? 4.488 0.266 15.072 1.00 98.25 82 ILE A C 1
ATOM 607 O O . ILE A 1 82 ? 4.229 -0.124 16.213 1.00 98.25 82 ILE A O 1
ATOM 611 N N . CYS A 1 83 ? 3.889 -0.212 13.985 1.00 98.75 83 CYS A N 1
ATOM 612 C CA . CYS A 1 83 ? 2.952 -1.328 13.988 1.00 98.75 83 CYS A CA 1
ATOM 613 C C . CYS A 1 83 ? 3.716 -2.631 13.771 1.00 98.75 83 CYS A C 1
ATOM 615 O O . CYS A 1 83 ? 4.464 -2.763 12.802 1.00 98.75 83 CYS A O 1
ATOM 617 N N . ALA A 1 84 ? 3.498 -3.623 14.631 1.00 98.81 84 ALA A N 1
ATOM 618 C CA . ALA A 1 84 ? 4.077 -4.951 14.457 1.00 98.81 84 ALA A CA 1
ATOM 619 C C . ALA A 1 84 ? 3.621 -5.612 13.141 1.00 98.81 84 ALA A C 1
ATOM 621 O O . ALA A 1 84 ? 4.390 -6.380 12.559 1.00 98.81 84 ALA A O 1
ATOM 622 N N . GLY A 1 85 ? 2.425 -5.266 12.653 1.00 98.81 85 GLY A N 1
ATOM 623 C CA . GLY A 1 85 ? 1.807 -5.859 11.471 1.00 98.81 85 GLY A CA 1
ATOM 624 C C . GLY A 1 85 ? 1.106 -7.176 11.779 1.00 98.81 85 GLY A C 1
ATOM 625 O O . GLY A 1 85 ? 0.638 -7.381 12.900 1.00 98.81 85 GLY A O 1
ATOM 626 N N . GLY A 1 86 ? 1.030 -8.066 10.789 1.00 98.81 86 GLY A N 1
ATOM 627 C CA . GLY A 1 86 ? 0.267 -9.314 10.879 1.00 98.81 86 GLY A CA 1
ATOM 628 C C . GLY A 1 86 ? -1.244 -9.103 10.781 1.00 98.81 86 GLY A C 1
ATOM 629 O O . GLY A 1 86 ? -2.010 -9.966 11.207 1.00 98.81 86 GLY A O 1
ATOM 630 N N . ASN A 1 87 ? -1.685 -7.942 10.293 1.00 98.94 87 ASN A N 1
ATOM 631 C CA . ASN A 1 87 ? -3.102 -7.643 10.144 1.00 98.94 87 ASN A CA 1
ATOM 632 C C . ASN A 1 87 ? -3.654 -8.274 8.863 1.00 98.94 87 ASN A C 1
ATOM 634 O O . ASN A 1 87 ? -2.935 -8.431 7.876 1.00 98.94 87 ASN A O 1
ATOM 638 N N . VAL A 1 88 ? -4.947 -8.590 8.869 1.00 98.94 88 VAL A N 1
ATOM 639 C CA . VAL A 1 88 ? -5.671 -9.094 7.696 1.00 98.94 88 VAL A CA 1
ATOM 640 C C . VAL A 1 88 ? -6.815 -8.141 7.379 1.00 98.94 88 VAL A C 1
ATOM 642 O O . VAL A 1 88 ? -7.705 -7.938 8.202 1.00 98.94 88 VAL A O 1
ATOM 645 N N . PHE A 1 89 ? -6.803 -7.566 6.184 1.00 98.94 89 PHE A N 1
ATOM 646 C CA . PHE A 1 89 ? -7.821 -6.653 5.679 1.00 98.94 89 PHE A CA 1
ATOM 647 C C . PHE A 1 89 ? -8.603 -7.333 4.552 1.00 98.94 89 PHE A C 1
ATOM 649 O O . PHE A 1 89 ? -8.124 -7.422 3.420 1.00 98.94 89 PHE A O 1
ATOM 656 N N . ASN A 1 90 ? -9.800 -7.836 4.859 1.00 98.75 90 ASN A N 1
ATOM 657 C CA . ASN A 1 90 ? -10.664 -8.501 3.877 1.00 98.75 90 ASN A CA 1
ATOM 658 C C . ASN A 1 90 ? -11.522 -7.522 3.071 1.00 98.75 90 ASN A C 1
ATOM 660 O O . ASN A 1 90 ? -11.874 -7.823 1.934 1.00 98.75 90 ASN A O 1
ATOM 664 N N . GLY A 1 91 ? -11.840 -6.357 3.638 1.00 98.31 91 GLY A N 1
ATOM 665 C CA . GLY A 1 91 ? -12.529 -5.278 2.936 1.00 98.31 91 GLY A CA 1
ATOM 666 C C . GLY A 1 91 ? -11.588 -4.195 2.412 1.00 98.31 91 GLY A C 1
ATOM 667 O O . GLY A 1 91 ? -10.385 -4.181 2.687 1.00 98.31 91 GLY A O 1
ATOM 668 N N . THR A 1 92 ? -12.167 -3.243 1.678 1.00 98.75 92 THR A N 1
ATOM 669 C CA . THR A 1 92 ? -11.462 -2.036 1.233 1.00 98.75 92 THR A CA 1
ATOM 670 C C . THR A 1 92 ? -10.878 -1.282 2.424 1.00 98.75 92 THR A C 1
ATOM 672 O O . THR A 1 92 ? -11.561 -1.040 3.421 1.00 98.75 92 THR A O 1
ATOM 675 N N . THR A 1 93 ? -9.615 -0.888 2.308 1.00 98.94 93 THR A N 1
ATOM 676 C CA . THR A 1 93 ? -8.848 -0.276 3.389 1.00 98.94 93 THR A CA 1
ATOM 677 C C . THR A 1 93 ? -8.314 1.090 2.988 1.00 98.94 93 THR A C 1
ATOM 679 O O . THR A 1 93 ? -7.742 1.267 1.914 1.00 98.94 93 THR A O 1
ATOM 682 N N . VAL A 1 94 ? -8.455 2.067 3.877 1.00 98.88 94 VAL A N 1
ATOM 683 C CA . VAL A 1 94 ? -7.827 3.383 3.759 1.00 98.88 94 VAL A CA 1
ATOM 684 C C . VAL A 1 94 ? -6.950 3.607 4.981 1.00 98.88 94 VAL A C 1
ATOM 686 O O . VAL A 1 94 ? -7.437 3.600 6.111 1.00 98.88 94 VAL A O 1
ATOM 689 N N . LEU A 1 95 ? -5.660 3.829 4.742 1.00 98.88 95 LEU A N 1
ATOM 690 C CA . LEU A 1 95 ? -4.684 4.203 5.760 1.00 98.88 95 LEU A CA 1
ATOM 691 C C . LEU A 1 95 ? -4.183 5.605 5.438 1.00 98.88 95 LEU A C 1
ATOM 693 O O . LEU A 1 95 ? -3.483 5.826 4.448 1.00 98.88 95 LEU A O 1
ATOM 697 N N . ARG A 1 96 ? -4.583 6.564 6.266 1.00 98.56 96 ARG A N 1
ATOM 698 C CA . ARG A 1 96 ? -4.318 7.982 6.065 1.00 98.56 96 ARG A CA 1
ATOM 699 C C . ARG A 1 96 ? -3.545 8.555 7.238 1.00 98.56 96 ARG A C 1
ATOM 701 O O . ARG A 1 96 ? -3.978 8.439 8.382 1.00 98.56 96 ARG A O 1
ATOM 708 N N . ASP A 1 97 ? -2.481 9.275 6.920 1.00 97.94 97 ASP A N 1
ATOM 709 C CA . ASP A 1 97 ? -1.844 10.216 7.827 1.00 97.94 97 ASP A CA 1
ATOM 710 C C . ASP A 1 97 ? -1.983 11.628 7.251 1.00 97.94 97 ASP A C 1
ATOM 712 O O . ASP A 1 97 ? -1.602 11.896 6.110 1.00 97.94 97 ASP A O 1
ATOM 716 N N . SER A 1 98 ? -2.634 12.514 8.001 1.00 94.56 98 SER A N 1
ATOM 717 C CA . SER A 1 98 ? -2.891 13.907 7.608 1.00 94.56 98 SER A CA 1
ATOM 718 C C . SER A 1 98 ? -2.322 14.911 8.598 1.00 94.56 98 SER A C 1
ATOM 720 O O . SER A 1 98 ? -2.823 16.025 8.747 1.00 94.56 98 SER A O 1
ATOM 722 N N . SER A 1 99 ? -1.271 14.499 9.292 1.00 93.69 99 SER A N 1
ATOM 723 C CA . SER A 1 99 ? -0.541 15.328 10.236 1.00 93.69 99 SER A CA 1
ATOM 724 C C . SER A 1 99 ? 0.170 16.513 9.575 1.00 93.69 99 SER A C 1
ATOM 726 O O . SER A 1 99 ? 0.618 16.469 8.435 1.00 93.69 99 SER A O 1
ATOM 728 N N . GLY A 1 100 ? 0.292 17.602 10.335 1.00 92.06 100 GLY A N 1
ATOM 729 C CA . GLY A 1 100 ? 1.149 18.747 10.002 1.00 92.06 100 GLY A CA 1
ATOM 730 C C . GLY A 1 100 ? 2.544 18.676 10.636 1.00 92.06 100 GLY A C 1
ATOM 731 O O . GLY A 1 100 ? 3.278 19.655 10.585 1.00 92.06 100 GLY A O 1
ATOM 732 N N . HIS A 1 101 ? 2.893 17.553 11.272 1.00 93.25 101 HIS A N 1
ATOM 733 C CA . HIS A 1 101 ? 4.122 17.373 12.047 1.00 93.25 101 HIS A CA 1
ATOM 734 C C . HIS A 1 101 ? 4.950 16.231 11.470 1.00 93.25 101 HIS A C 1
ATOM 736 O O . HIS A 1 101 ? 4.393 15.199 11.109 1.00 93.25 101 HIS A O 1
ATOM 742 N N . SER A 1 102 ? 6.276 16.377 11.458 1.00 96.00 102 SER A N 1
ATOM 743 C CA . SER A 1 102 ? 7.176 15.316 10.998 1.00 96.00 102 SER A CA 1
ATOM 744 C C . SER A 1 102 ? 6.972 14.031 11.804 1.00 96.00 102 SER A C 1
ATOM 746 O O . SER A 1 102 ? 7.097 14.046 13.028 1.00 96.00 102 SER A O 1
ATOM 748 N N . ASN A 1 103 ? 6.685 12.920 11.127 1.00 97.38 103 ASN A N 1
ATOM 749 C CA . ASN A 1 103 ? 6.518 11.609 11.754 1.00 97.38 103 ASN A CA 1
ATOM 750 C C . ASN A 1 103 ? 6.547 10.465 10.724 1.00 97.38 103 ASN A C 1
ATOM 752 O O . ASN A 1 103 ? 6.526 10.693 9.513 1.00 97.38 103 ASN A O 1
ATOM 756 N N . GLY A 1 104 ? 6.570 9.230 11.225 1.00 98.00 104 GLY A N 1
ATOM 757 C CA . GLY A 1 104 ? 6.412 8.014 10.439 1.00 98.00 104 GLY A CA 1
ATOM 758 C C . GLY A 1 104 ? 5.311 7.089 10.966 1.00 98.00 104 GLY A C 1
ATOM 759 O O . GLY A 1 104 ? 5.209 6.822 12.167 1.00 98.00 104 GLY A O 1
ATOM 760 N N . PHE A 1 105 ? 4.525 6.536 10.048 1.00 98.62 105 PHE A N 1
ATOM 761 C CA . PHE A 1 105 ? 3.592 5.443 10.282 1.00 98.62 105 PHE A CA 1
ATOM 762 C C . PHE A 1 105 ? 4.149 4.157 9.661 1.00 98.62 105 PHE A C 1
ATOM 764 O O . PHE A 1 105 ? 4.075 3.944 8.450 1.00 98.62 105 PHE A O 1
ATOM 771 N N . TYR A 1 106 ? 4.760 3.317 10.495 1.00 98.81 106 TYR A N 1
ATOM 772 C CA . TYR A 1 106 ? 5.467 2.113 10.067 1.00 98.81 106 TYR A CA 1
ATOM 773 C C . TYR A 1 106 ? 4.526 0.917 10.155 1.00 98.81 106 TYR A C 1
ATOM 775 O O . TYR A 1 106 ? 4.109 0.535 11.249 1.00 98.81 106 TYR A O 1
ATOM 783 N N . LEU A 1 107 ? 4.198 0.325 9.010 1.00 98.88 107 LEU A N 1
ATOM 784 C CA . LEU A 1 107 ? 3.294 -0.819 8.894 1.00 98.88 107 LEU A CA 1
ATOM 785 C C . LEU A 1 107 ? 4.107 -2.084 8.635 1.00 98.88 107 LEU A C 1
ATOM 787 O O . LEU A 1 107 ? 5.115 -2.024 7.936 1.00 98.88 107 LEU A O 1
ATOM 791 N N . ALA A 1 108 ? 3.679 -3.228 9.166 1.00 98.75 108 ALA A N 1
ATOM 792 C CA . ALA A 1 108 ? 4.433 -4.477 9.056 1.00 98.75 108 ALA A CA 1
ATOM 793 C C . ALA A 1 108 ? 5.901 -4.363 9.514 1.00 98.75 108 ALA A C 1
ATOM 795 O O . ALA A 1 108 ? 6.830 -4.705 8.781 1.00 98.75 108 ALA A O 1
ATOM 796 N N . ASN A 1 109 ? 6.146 -3.874 10.736 1.00 98.75 109 ASN A N 1
ATOM 797 C CA . ASN A 1 109 ? 7.504 -3.805 11.291 1.00 98.75 109 ASN A CA 1
ATOM 798 C C . ASN A 1 109 ? 8.095 -5.181 11.631 1.00 98.75 109 ASN A C 1
ATOM 800 O O . ASN A 1 109 ? 9.311 -5.316 11.689 1.00 98.75 109 ASN A O 1
ATOM 804 N N . VAL A 1 110 ? 7.257 -6.191 11.872 1.00 98.56 110 VAL A N 1
ATOM 805 C CA . VAL A 1 110 ? 7.706 -7.554 12.190 1.00 98.56 110 VAL A CA 1
ATOM 806 C C . VAL A 1 110 ? 7.075 -8.551 11.229 1.00 98.56 110 VAL A C 1
ATOM 808 O O . VAL A 1 110 ? 7.777 -9.244 10.501 1.00 98.56 110 VAL A O 1
ATOM 811 N N . THR A 1 111 ? 5.744 -8.604 11.200 1.00 98.75 111 THR A N 1
ATOM 812 C CA . THR A 1 111 ? 4.985 -9.544 10.368 1.00 98.75 111 THR A CA 1
ATOM 813 C C . THR A 1 111 ? 4.292 -8.783 9.248 1.00 98.75 111 THR A C 1
ATOM 815 O O . THR A 1 111 ? 3.770 -7.696 9.475 1.00 98.75 111 THR A O 1
ATOM 818 N N . GLY A 1 112 ? 4.296 -9.341 8.038 1.00 98.88 112 GLY A N 1
ATOM 819 C CA . GLY A 1 112 ? 3.594 -8.766 6.893 1.00 98.88 112 GLY A CA 1
ATOM 820 C C . GLY A 1 112 ? 2.098 -8.589 7.132 1.00 98.88 112 GLY A C 1
ATOM 821 O O . GLY A 1 112 ? 1.481 -9.404 7.813 1.00 98.88 112 GLY A O 1
ATOM 822 N N . ASP A 1 113 ? 1.518 -7.540 6.558 1.00 98.94 113 ASP A N 1
ATOM 823 C CA . ASP A 1 113 ? 0.065 -7.368 6.505 1.00 98.94 113 ASP A CA 1
ATOM 824 C C . ASP A 1 113 ? -0.505 -8.061 5.255 1.00 98.94 113 ASP A C 1
ATOM 826 O O . ASP A 1 113 ? 0.180 -8.213 4.243 1.00 98.94 113 ASP A O 1
ATOM 830 N N . THR A 1 114 ? -1.762 -8.493 5.312 1.00 98.94 114 THR A N 1
ATOM 831 C CA . THR A 1 114 ? -2.482 -9.105 4.186 1.00 98.94 114 THR A CA 1
ATOM 832 C C . THR A 1 114 ? -3.645 -8.214 3.775 1.00 98.94 114 THR A C 1
ATOM 834 O O . THR A 1 114 ? -4.580 -8.026 4.550 1.00 98.94 114 THR A O 1
ATOM 837 N N . TYR A 1 115 ? -3.609 -7.690 2.552 1.00 98.94 115 TYR A N 1
ATOM 838 C CA . TYR A 1 115 ? -4.674 -6.883 1.956 1.00 98.94 115 TYR A CA 1
ATOM 839 C C . TYR A 1 115 ? -5.406 -7.715 0.900 1.00 98.94 115 TYR A C 1
ATOM 841 O O . TYR A 1 115 ? -4.973 -7.801 -0.250 1.00 98.94 115 TYR A O 1
ATOM 849 N N . ASN A 1 116 ? -6.502 -8.363 1.300 1.00 98.75 116 ASN A N 1
ATOM 850 C CA . ASN A 1 116 ? -7.349 -9.138 0.391 1.00 98.75 116 ASN A CA 1
ATOM 851 C C . ASN A 1 116 ? -8.299 -8.234 -0.414 1.00 98.75 116 ASN A C 1
ATOM 853 O O . ASN A 1 116 ? -8.642 -8.571 -1.544 1.00 98.75 116 ASN A O 1
ATOM 857 N N . GLY A 1 117 ? -8.697 -7.092 0.156 1.00 98.50 117 GLY A N 1
ATOM 858 C CA . GLY A 1 117 ? -9.391 -6.014 -0.550 1.00 98.50 117 GLY A CA 1
ATOM 859 C C . GLY A 1 117 ? -8.445 -4.915 -1.044 1.00 98.50 117 GLY A C 1
ATOM 860 O O . GLY A 1 117 ? -7.248 -4.918 -0.752 1.00 98.50 117 GLY A O 1
ATOM 861 N N . ASP A 1 118 ? -9.003 -3.950 -1.775 1.00 98.81 118 ASP A N 1
ATOM 862 C CA . ASP A 1 118 ? -8.275 -2.764 -2.242 1.00 98.81 118 ASP A CA 1
ATOM 863 C C . ASP A 1 118 ? -7.722 -1.943 -1.071 1.00 98.81 118 ASP A C 1
ATOM 865 O O . ASP A 1 118 ? -8.385 -1.783 -0.043 1.00 98.81 118 ASP A O 1
ATOM 869 N N . VAL A 1 119 ? -6.538 -1.355 -1.242 1.00 98.94 119 VAL A N 1
ATOM 870 C CA . VAL A 1 119 ? -5.911 -0.494 -0.235 1.00 98.94 119 VAL A CA 1
ATOM 871 C C . VAL A 1 119 ? -5.524 0.861 -0.810 1.00 98.94 119 VAL A C 1
ATOM 873 O O . VAL A 1 119 ? -4.963 0.971 -1.900 1.00 98.94 119 VAL A O 1
ATOM 876 N N . THR A 1 120 ? -5.805 1.914 -0.047 1.00 98.88 120 THR A N 1
ATOM 877 C CA . THR A 1 120 ? -5.379 3.280 -0.349 1.00 98.88 120 THR A CA 1
ATOM 878 C C . THR A 1 120 ? -4.512 3.826 0.778 1.00 98.88 120 THR A C 1
ATOM 880 O O . THR A 1 120 ? -4.960 3.922 1.922 1.00 98.88 120 THR A O 1
ATOM 883 N N . PHE A 1 121 ? -3.287 4.226 0.445 1.00 98.88 121 PHE A N 1
ATOM 884 C CA . PHE A 1 121 ? -2.369 4.905 1.357 1.00 98.88 121 PHE A CA 1
ATOM 885 C C . PHE A 1 121 ? -2.356 6.401 1.057 1.00 98.88 121 PHE A C 1
ATOM 887 O O . PHE A 1 121 ? -2.053 6.808 -0.065 1.00 98.88 121 PHE A O 1
ATOM 894 N N . ILE A 1 122 ? -2.677 7.220 2.057 1.00 98.44 122 ILE A N 1
ATOM 895 C CA . ILE A 1 122 ? -2.788 8.674 1.909 1.00 98.44 122 ILE A CA 1
ATOM 896 C C . ILE A 1 122 ? -1.829 9.350 2.882 1.00 98.44 122 ILE A C 1
ATOM 898 O O . ILE A 1 122 ? -2.056 9.340 4.087 1.00 98.44 122 ILE A O 1
ATOM 902 N N . GLN A 1 123 ? -0.780 9.968 2.355 1.00 96.62 123 GLN A N 1
ATOM 903 C CA . GLN A 1 123 ? 0.271 10.634 3.114 1.00 96.62 123 GLN A CA 1
ATOM 904 C C . GLN A 1 123 ? 0.222 12.135 2.823 1.00 96.62 123 GLN A C 1
ATOM 906 O O . GLN A 1 123 ? 0.633 12.585 1.752 1.00 96.62 123 GLN A O 1
ATOM 911 N N . LYS A 1 124 ? -0.305 12.923 3.762 1.00 93.94 124 LYS A N 1
ATOM 912 C CA . LYS A 1 124 ? -0.360 14.387 3.656 1.00 93.94 124 LYS A CA 1
ATOM 913 C C . LYS A 1 124 ? 0.567 15.029 4.681 1.00 93.94 124 LYS A C 1
ATOM 915 O O . LYS A 1 124 ? 0.862 14.433 5.706 1.00 93.94 124 LYS A O 1
ATOM 920 N N . GLY A 1 125 ? 0.975 16.263 4.399 1.00 90.88 125 GLY A N 1
ATOM 921 C CA . GLY A 1 125 ? 1.872 17.039 5.254 1.00 90.88 125 GLY A CA 1
ATOM 922 C C . GLY A 1 125 ? 3.333 16.985 4.812 1.00 90.88 125 GLY A C 1
ATOM 923 O O . GLY A 1 125 ? 3.716 16.227 3.919 1.00 90.88 125 GLY A O 1
ATOM 924 N N . THR A 1 126 ? 4.149 17.839 5.421 1.00 92.38 126 THR A N 1
ATOM 925 C CA . THR A 1 126 ? 5.594 17.913 5.176 1.00 92.38 126 THR A CA 1
ATOM 926 C C . THR A 1 126 ? 6.316 16.967 6.130 1.00 92.38 126 THR A C 1
ATOM 928 O O . THR A 1 126 ? 6.053 16.992 7.330 1.00 92.38 126 THR A O 1
ATOM 931 N N . SER A 1 127 ? 7.230 16.141 5.611 1.00 95.31 127 SER A N 1
ATOM 932 C CA . SER A 1 127 ? 7.980 15.142 6.400 1.00 95.31 127 SER A CA 1
ATOM 933 C C . SER A 1 127 ? 7.097 14.135 7.155 1.00 95.31 127 SER A C 1
ATOM 935 O O . SER A 1 127 ? 7.487 13.601 8.192 1.00 95.31 127 SER A O 1
ATOM 937 N N . VAL A 1 128 ? 5.903 13.875 6.627 1.00 97.06 128 VAL A N 1
ATOM 938 C CA . VAL A 1 128 ? 5.018 12.795 7.067 1.00 97.06 128 VAL A CA 1
ATOM 939 C C . VAL A 1 128 ? 5.249 11.611 6.152 1.00 97.06 128 VAL A C 1
ATOM 941 O O . VAL A 1 128 ? 5.230 11.771 4.931 1.00 97.06 128 VAL A O 1
ATOM 944 N N . PHE A 1 129 ? 5.455 10.433 6.733 1.00 98.12 129 PHE A N 1
ATOM 945 C CA . PHE A 1 129 ? 5.758 9.228 5.975 1.00 98.12 129 PHE A CA 1
ATOM 946 C C . PHE A 1 129 ? 4.856 8.070 6.379 1.00 98.12 129 PHE A C 1
ATOM 948 O O . PHE A 1 129 ? 4.749 7.742 7.557 1.00 98.12 129 PHE A O 1
ATOM 955 N N . ILE A 1 130 ? 4.262 7.398 5.400 1.00 98.62 130 ILE A N 1
ATOM 956 C CA . ILE A 1 130 ? 3.670 6.074 5.580 1.00 98.62 130 ILE A CA 1
ATOM 957 C C . ILE A 1 130 ? 4.628 5.067 4.954 1.00 98.62 130 ILE A C 1
ATOM 959 O O . ILE A 1 130 ? 5.017 5.215 3.796 1.00 98.62 130 ILE A O 1
ATOM 963 N N . TYR A 1 131 ? 4.987 4.032 5.712 1.00 98.81 131 TYR A N 1
ATOM 964 C CA . TYR A 1 131 ? 5.880 2.966 5.265 1.00 98.81 131 TYR A CA 1
ATOM 965 C C . TYR A 1 131 ? 5.147 1.619 5.251 1.00 98.81 131 TYR A C 1
ATOM 967 O O . TYR A 1 131 ? 5.201 0.882 6.242 1.00 98.81 131 TYR A O 1
ATOM 975 N N . PRO A 1 132 ? 4.448 1.272 4.155 1.00 98.88 132 PRO A N 1
ATOM 976 C CA . PRO A 1 132 ? 3.850 -0.046 3.991 1.00 98.88 132 PRO A CA 1
ATOM 977 C C . PRO A 1 132 ? 4.920 -1.135 3.873 1.00 98.88 132 PRO A C 1
ATOM 979 O O . PRO A 1 132 ? 6.015 -0.890 3.365 1.00 98.88 132 PRO A O 1
ATOM 982 N N . SER A 1 133 ? 4.587 -2.369 4.263 1.00 98.81 133 SER A N 1
ATOM 983 C CA . SER A 1 133 ? 5.502 -3.520 4.150 1.00 98.81 133 SER A CA 1
ATOM 984 C C . SER A 1 133 ? 6.881 -3.273 4.785 1.00 98.81 133 SER A C 1
ATOM 986 O O . SER A 1 133 ? 7.874 -3.728 4.238 1.00 98.81 133 SER A O 1
ATOM 988 N N . TYR A 1 134 ? 6.979 -2.496 5.873 1.00 98.88 134 TYR A N 1
ATOM 989 C CA . TYR A 1 134 ? 8.232 -1.878 6.327 1.00 98.88 134 TYR A CA 1
ATOM 990 C C . TYR A 1 134 ? 9.399 -2.870 6.430 1.00 98.88 134 TYR A C 1
ATOM 992 O O . TYR A 1 134 ? 10.400 -2.700 5.730 1.00 98.88 134 TYR A O 1
ATOM 1000 N N . SER A 1 135 ? 9.250 -3.917 7.249 1.00 98.75 135 SER A N 1
ATOM 1001 C CA . SER A 1 135 ? 10.219 -5.024 7.363 1.00 98.75 135 SER A CA 1
ATOM 1002 C C . SER A 1 135 ? 9.597 -6.379 7.012 1.00 98.75 135 SER A C 1
ATOM 1004 O O . SER A 1 135 ? 10.278 -7.253 6.484 1.00 98.75 135 SER A O 1
ATOM 1006 N N . GLY A 1 136 ? 8.306 -6.559 7.295 1.00 98.69 136 GLY A N 1
ATOM 1007 C CA . GLY A 1 136 ? 7.550 -7.769 7.001 1.00 98.69 136 GLY A CA 1
ATOM 1008 C C . GLY A 1 136 ? 7.024 -7.802 5.566 1.00 98.69 136 GLY A C 1
ATOM 1009 O O . GLY A 1 136 ? 6.615 -6.785 5.003 1.00 98.69 136 GLY A O 1
ATOM 1010 N N . ASN A 1 137 ? 6.988 -9.002 4.988 1.00 98.88 137 ASN A N 1
ATOM 1011 C CA . ASN A 1 137 ? 6.517 -9.229 3.623 1.00 98.88 137 ASN A CA 1
ATOM 1012 C C . ASN A 1 137 ? 4.989 -9.179 3.561 1.00 98.88 137 ASN A C 1
ATOM 1014 O O . ASN A 1 137 ? 4.335 -10.121 3.999 1.00 98.88 137 ASN A O 1
ATOM 1018 N N . SER A 1 138 ? 4.428 -8.098 3.026 1.00 98.94 138 SER A N 1
ATOM 1019 C CA . SER A 1 138 ? 2.976 -7.915 2.945 1.00 98.94 138 SER A CA 1
ATOM 1020 C C . SER A 1 138 ? 2.430 -8.389 1.601 1.00 98.94 138 SER A C 1
ATOM 1022 O O . SER A 1 138 ? 3.077 -8.214 0.565 1.00 98.94 138 SER A O 1
ATOM 1024 N N . SER A 1 139 ? 1.237 -8.975 1.611 1.00 98.94 139 SER A N 1
ATOM 1025 C CA . SER A 1 139 ? 0.532 -9.434 0.413 1.00 98.94 139 SER A CA 1
ATOM 1026 C C . SER A 1 139 ? -0.601 -8.485 0.041 1.00 98.94 139 SER A C 1
ATOM 1028 O O . SER A 1 139 ? -1.310 -7.959 0.896 1.00 98.94 139 SER A O 1
ATOM 1030 N N . PHE A 1 140 ? -0.768 -8.276 -1.259 1.00 98.94 140 PHE A N 1
ATOM 1031 C CA . PHE A 1 140 ? -1.804 -7.436 -1.846 1.00 98.94 140 PHE A CA 1
ATOM 1032 C C . PHE A 1 140 ? -2.513 -8.262 -2.914 1.00 98.94 140 PHE A C 1
ATOM 1034 O O . PHE A 1 140 ? -1.883 -8.656 -3.897 1.00 98.94 140 PHE A O 1
ATOM 1041 N N . ALA A 1 141 ? -3.782 -8.595 -2.690 1.00 98.56 141 ALA A N 1
ATOM 1042 C CA . ALA A 1 141 ? -4.632 -9.272 -3.669 1.00 98.56 141 ALA A CA 1
ATOM 1043 C C . ALA A 1 141 ? -5.607 -8.310 -4.367 1.00 98.56 141 ALA A C 1
ATOM 1045 O O . ALA A 1 141 ? -6.071 -8.616 -5.464 1.00 98.56 141 ALA A O 1
ATOM 1046 N N . GLY A 1 142 ? -5.891 -7.160 -3.743 1.00 98.25 142 GLY A N 1
ATOM 1047 C CA . GLY A 1 142 ? -6.635 -6.049 -4.336 1.00 98.25 142 GLY A CA 1
ATOM 1048 C C . GLY A 1 142 ? -5.738 -4.974 -4.957 1.00 98.25 142 GLY A C 1
ATOM 1049 O O . GLY A 1 142 ? -4.506 -5.072 -4.968 1.00 98.25 142 GLY A O 1
ATOM 1050 N N . ASN A 1 143 ? -6.374 -3.920 -5.463 1.00 98.81 143 ASN A N 1
ATOM 1051 C CA . ASN A 1 143 ? -5.704 -2.759 -6.044 1.00 98.81 143 ASN A CA 1
ATOM 1052 C C . ASN A 1 143 ? -4.921 -1.972 -4.984 1.00 98.81 143 ASN A C 1
ATOM 1054 O O . ASN A 1 143 ? -5.330 -1.881 -3.823 1.00 98.81 143 ASN A O 1
ATOM 1058 N N . ILE A 1 144 ? -3.822 -1.344 -5.404 1.00 98.88 144 ILE A N 1
ATOM 1059 C CA . ILE A 1 144 ? -3.040 -0.426 -4.571 1.00 98.88 144 ILE A CA 1
ATOM 1060 C C . ILE A 1 144 ? -3.180 0.985 -5.127 1.00 98.88 144 ILE A C 1
ATOM 1062 O O . ILE A 1 144 ? -2.789 1.254 -6.262 1.00 98.88 144 ILE A O 1
ATOM 1066 N N . ASN A 1 145 ? -3.657 1.902 -4.292 1.00 98.75 145 ASN A N 1
ATOM 1067 C CA . ASN A 1 145 ? -3.728 3.322 -4.607 1.00 98.75 145 ASN A CA 1
ATOM 1068 C C . ASN A 1 145 ? -2.836 4.109 -3.642 1.00 98.75 145 ASN A C 1
ATOM 1070 O O . ASN A 1 145 ? -2.874 3.896 -2.426 1.00 98.75 145 ASN A O 1
ATOM 1074 N N . VAL A 1 146 ? -2.045 5.041 -4.168 1.00 98.69 146 VAL A N 1
ATOM 1075 C CA . VAL A 1 146 ? -1.211 5.931 -3.349 1.00 98.69 146 VAL A CA 1
ATOM 1076 C C . VAL A 1 146 ? -1.530 7.401 -3.597 1.00 98.69 146 VAL A C 1
ATOM 1078 O O . VAL A 1 146 ? -1.738 7.841 -4.728 1.00 98.69 146 VAL A O 1
ATOM 1081 N N . ASP A 1 147 ? -1.532 8.189 -2.532 1.00 97.81 147 ASP A N 1
ATOM 1082 C CA . ASP A 1 147 ? -1.702 9.637 -2.588 1.00 97.81 147 ASP A CA 1
ATOM 1083 C C . ASP A 1 147 ? -0.786 10.300 -1.557 1.00 97.81 147 ASP A C 1
ATOM 1085 O O . ASP A 1 147 ? -1.148 10.465 -0.391 1.00 97.81 147 ASP A O 1
ATOM 1089 N N . GLY A 1 148 ? 0.431 10.632 -1.988 1.00 96.12 148 GLY A N 1
ATOM 1090 C CA . GLY A 1 148 ? 1.463 11.223 -1.143 1.00 96.12 148 GLY A CA 1
ATOM 1091 C C . GLY A 1 148 ? 1.846 12.643 -1.556 1.00 96.12 148 GLY A C 1
ATOM 1092 O O . GLY A 1 148 ? 1.897 12.963 -2.744 1.00 96.12 148 GLY A O 1
ATOM 1093 N N . THR A 1 149 ? 2.183 13.481 -0.574 1.00 95.06 149 THR A N 1
ATOM 1094 C CA . THR A 1 149 ? 2.942 14.741 -0.747 1.00 95.06 149 THR A CA 1
ATOM 1095 C C . THR A 1 149 ? 4.447 14.513 -0.932 1.00 95.06 149 THR A C 1
ATOM 1097 O O . THR A 1 149 ? 5.194 15.453 -1.183 1.00 95.06 149 THR A O 1
ATOM 1100 N N . SER A 1 150 ? 4.892 13.264 -0.817 1.00 96.19 150 SER A N 1
ATOM 1101 C CA . SER A 1 150 ? 6.183 12.746 -1.263 1.00 96.19 150 SER A CA 1
ATOM 1102 C C . SER A 1 150 ? 5.993 11.280 -1.680 1.00 96.19 150 SER A C 1
ATOM 1104 O O . SER A 1 150 ? 4.871 10.763 -1.642 1.00 96.19 150 SER A O 1
ATOM 1106 N N . ALA A 1 151 ? 7.052 10.603 -2.129 1.00 97.44 151 ALA A N 1
ATOM 1107 C CA . ALA A 1 151 ? 6.949 9.190 -2.488 1.00 97.44 151 ALA A CA 1
ATOM 1108 C C . ALA A 1 151 ? 6.601 8.342 -1.253 1.00 97.44 151 ALA A C 1
ATOM 1110 O O . ALA A 1 151 ? 7.288 8.411 -0.235 1.00 97.44 151 ALA A O 1
ATOM 1111 N N . ILE A 1 152 ? 5.555 7.521 -1.364 1.00 98.69 152 ILE A N 1
ATOM 1112 C CA . ILE A 1 152 ? 5.278 6.460 -0.391 1.00 98.69 152 ILE A CA 1
ATOM 1113 C C . ILE A 1 152 ? 6.208 5.290 -0.718 1.00 98.69 152 ILE A C 1
ATOM 1115 O O . ILE A 1 152 ? 6.182 4.767 -1.839 1.00 98.69 152 ILE A O 1
ATOM 1119 N N . THR A 1 153 ? 7.030 4.895 0.258 1.00 98.69 153 THR A N 1
ATOM 1120 C CA . THR A 1 153 ? 8.031 3.837 0.086 1.00 98.69 153 THR A CA 1
ATOM 1121 C C . THR A 1 153 ? 7.600 2.551 0.772 1.00 98.69 153 THR A C 1
ATOM 1123 O O . THR A 1 153 ? 7.580 2.445 2.000 1.00 98.69 153 THR A O 1
ATOM 1126 N N . PHE A 1 154 ? 7.316 1.545 -0.044 1.00 98.94 154 PHE A N 1
ATOM 1127 C CA . PHE A 1 154 ? 7.039 0.186 0.380 1.00 98.94 154 PHE A CA 1
ATOM 1128 C C . PHE A 1 154 ? 8.352 -0.542 0.666 1.00 98.94 154 PHE A C 1
ATOM 1130 O O . PHE A 1 154 ? 9.273 -0.535 -0.159 1.00 98.94 154 PHE A O 1
ATOM 1137 N N . GLY A 1 155 ? 8.440 -1.199 1.821 1.00 98.81 155 GLY A N 1
ATOM 1138 C CA . GLY A 1 155 ? 9.614 -2.002 2.146 1.00 98.81 155 GLY A CA 1
ATOM 1139 C C . GLY A 1 155 ? 10.834 -1.192 2.546 1.00 98.81 155 GLY A C 1
ATOM 1140 O O . GLY A 1 155 ? 11.946 -1.658 2.325 1.00 98.81 155 GLY A O 1
ATOM 1141 N N . GLN A 1 156 ? 10.673 0.006 3.121 1.00 98.62 156 GLN A N 1
ATOM 1142 C CA . GLN A 1 156 ? 11.798 0.883 3.489 1.00 98.62 156 GLN A CA 1
ATOM 1143 C C . GLN A 1 156 ? 12.914 0.137 4.258 1.00 98.62 156 GLN A C 1
ATOM 1145 O O . GLN A 1 156 ? 14.099 0.343 3.975 1.00 98.62 156 GLN A O 1
ATOM 1150 N N . ASN A 1 157 ? 12.554 -0.801 5.142 1.00 98.62 157 ASN A N 1
ATOM 1151 C CA . ASN A 1 157 ? 13.483 -1.630 5.915 1.00 98.62 157 ASN A CA 1
ATOM 1152 C C . ASN A 1 157 ? 13.628 -3.077 5.395 1.00 98.62 157 ASN A C 1
ATOM 1154 O O . ASN A 1 157 ? 14.006 -3.984 6.128 1.00 98.62 157 ASN A O 1
ATOM 1158 N N . GLY A 1 158 ? 13.372 -3.307 4.105 1.00 98.19 158 GLY A N 1
ATOM 1159 C CA . GLY A 1 158 ? 13.682 -4.568 3.424 1.00 98.19 158 GLY A CA 1
ATOM 1160 C C . GLY A 1 158 ? 12.520 -5.544 3.252 1.00 98.19 158 GLY A C 1
ATOM 1161 O O . GLY A 1 158 ? 12.747 -6.596 2.641 1.00 98.19 158 GLY A O 1
ATOM 1162 N N . GLY A 1 159 ? 11.320 -5.207 3.736 1.00 98.81 159 GLY A N 1
ATOM 1163 C CA . GLY A 1 159 ? 10.119 -6.011 3.511 1.00 98.81 159 GLY A CA 1
ATOM 1164 C C . GLY A 1 159 ? 9.677 -6.018 2.047 1.00 98.81 159 GLY A C 1
ATOM 1165 O O . GLY A 1 159 ? 9.948 -5.091 1.280 1.00 98.81 159 GLY A O 1
ATOM 1166 N N . GLN A 1 160 ? 9.027 -7.106 1.642 1.00 98.75 160 GLN A N 1
ATOM 1167 C CA . GLN A 1 160 ? 8.528 -7.299 0.282 1.00 98.75 160 GLN A CA 1
ATOM 1168 C C . GLN A 1 160 ? 7.064 -6.884 0.158 1.00 98.75 160 GLN A C 1
ATOM 1170 O O . GLN A 1 160 ? 6.255 -7.174 1.038 1.00 98.75 160 GLN A O 1
ATOM 1175 N N . SER A 1 161 ? 6.708 -6.288 -0.976 1.00 98.94 161 SER A N 1
ATOM 1176 C CA . SER A 1 161 ? 5.314 -6.183 -1.408 1.00 98.94 161 SER A CA 1
ATOM 1177 C C . SER A 1 161 ? 5.024 -7.276 -2.425 1.00 98.94 161 SER A C 1
ATOM 1179 O O . SER A 1 161 ? 5.651 -7.334 -3.484 1.00 98.94 161 SER A O 1
ATOM 1181 N N . ILE A 1 162 ? 4.101 -8.170 -2.080 1.00 98.94 162 ILE A N 1
ATOM 1182 C CA . ILE A 1 162 ? 3.760 -9.350 -2.871 1.00 98.94 162 ILE A CA 1
ATOM 1183 C C . ILE A 1 162 ? 2.409 -9.119 -3.540 1.00 98.94 162 ILE A C 1
ATOM 1185 O O . ILE A 1 162 ? 1.365 -9.182 -2.895 1.00 98.94 162 ILE A O 1
ATOM 1189 N N . MET A 1 163 ? 2.434 -8.894 -4.846 1.00 98.81 163 MET A N 1
ATOM 1190 C CA . MET A 1 163 ? 1.250 -8.880 -5.697 1.00 98.81 163 MET A CA 1
ATOM 1191 C C . MET A 1 163 ? 0.747 -10.316 -5.839 1.00 98.81 163 MET A C 1
ATOM 1193 O O . MET A 1 163 ? 1.477 -11.178 -6.328 1.00 98.81 163 MET A O 1
ATOM 1197 N N . SER A 1 164 ? -0.461 -10.586 -5.354 1.00 98.06 164 SER A N 1
ATOM 1198 C CA . SER A 1 164 ? -0.971 -11.937 -5.096 1.00 98.06 164 SER A CA 1
ATOM 1199 C C . SER A 1 164 ? -2.439 -12.085 -5.499 1.00 98.06 164 SER A C 1
ATOM 1201 O O . SER A 1 164 ? -3.026 -11.178 -6.081 1.00 98.06 164 SER A O 1
ATOM 1203 N N . GLY A 1 165 ? -3.037 -13.246 -5.237 1.00 97.12 165 GLY A N 1
ATOM 1204 C CA . GLY A 1 165 ? -4.436 -13.517 -5.564 1.00 97.12 165 GLY A CA 1
ATOM 1205 C C . GLY A 1 165 ? -4.694 -13.776 -7.059 1.00 97.12 165 GLY A C 1
ATOM 1206 O O . GLY A 1 165 ? -3.819 -13.530 -7.897 1.00 97.12 165 GLY A O 1
ATOM 1207 N N . PRO A 1 166 ? -5.888 -14.295 -7.400 1.00 96.88 166 PRO A N 1
ATOM 1208 C CA . PRO A 1 166 ? -6.201 -14.782 -8.747 1.00 96.88 166 PRO A CA 1
ATOM 1209 C C . PRO A 1 166 ? -6.755 -13.704 -9.694 1.00 96.88 166 PRO A C 1
ATOM 1211 O O . PRO A 1 166 ? -6.856 -13.931 -10.897 1.00 96.88 166 PRO A O 1
ATOM 1214 N N . PHE A 1 167 ? -7.149 -12.537 -9.179 1.00 97.00 167 PHE A N 1
ATOM 1215 C CA . PHE A 1 167 ? -7.820 -11.491 -9.960 1.00 97.00 167 PHE A CA 1
ATOM 1216 C C . PHE A 1 167 ? -6.852 -10.417 -10.437 1.00 97.00 167 PHE A C 1
ATOM 1218 O O . PHE A 1 167 ? -5.843 -10.173 -9.782 1.00 97.00 167 PHE A O 1
ATOM 1225 N N . ALA A 1 168 ? -7.159 -9.771 -11.562 1.00 97.62 168 ALA A N 1
ATOM 1226 C CA . ALA A 1 168 ? -6.363 -8.651 -12.049 1.00 97.62 168 ALA A CA 1
ATOM 1227 C C . ALA A 1 168 ? -6.374 -7.511 -11.022 1.00 97.62 168 ALA A C 1
ATOM 1229 O O . ALA A 1 168 ? -7.392 -7.260 -10.379 1.00 97.62 168 ALA A O 1
ATOM 1230 N N . GLN A 1 169 ? -5.244 -6.826 -10.881 1.00 97.81 169 GLN A N 1
ATOM 1231 C CA . GLN A 1 169 ? -5.092 -5.714 -9.946 1.00 97.81 169 GLN A CA 1
ATOM 1232 C C . GLN A 1 169 ? -4.379 -4.540 -10.608 1.00 97.81 169 GLN A C 1
ATOM 1234 O O . GLN A 1 169 ? -3.596 -4.717 -11.544 1.00 97.81 169 GLN A O 1
ATOM 1239 N N . THR A 1 170 ? -4.603 -3.341 -10.091 1.00 98.75 170 THR A N 1
ATOM 1240 C CA . THR A 1 170 ? -3.926 -2.123 -10.524 1.00 98.75 170 THR A CA 1
ATOM 1241 C C . THR A 1 170 ? -2.997 -1.588 -9.441 1.00 98.75 170 THR A C 1
ATOM 1243 O O . THR A 1 170 ? -3.188 -1.812 -8.242 1.00 98.75 170 THR A O 1
ATOM 1246 N N . VAL A 1 171 ? -1.971 -0.859 -9.878 1.00 98.88 171 VAL A N 1
ATOM 1247 C CA . VAL A 1 171 ? -1.223 0.064 -9.020 1.00 98.88 171 VAL A CA 1
ATOM 1248 C C . VAL A 1 171 ? -1.401 1.455 -9.590 1.00 98.88 171 VAL A C 1
ATOM 1250 O O . VAL A 1 171 ? -1.016 1.706 -10.734 1.00 98.88 171 VAL A O 1
ATOM 1253 N N . SER A 1 172 ? -1.985 2.350 -8.804 1.00 98.56 172 SER A N 1
ATOM 1254 C CA . SER A 1 172 ? -2.312 3.707 -9.223 1.00 98.56 172 SER A CA 1
ATOM 1255 C C . SER A 1 172 ? -1.754 4.741 -8.248 1.00 98.56 172 SER A C 1
ATOM 1257 O O . SER A 1 172 ? -1.469 4.449 -7.081 1.00 98.56 172 SER A O 1
ATOM 1259 N N . ARG A 1 173 ? -1.606 5.976 -8.730 1.00 96.94 173 ARG A N 1
ATOM 1260 C CA . ARG A 1 173 ? -1.338 7.144 -7.888 1.00 96.94 173 ARG A CA 1
ATOM 1261 C C . ARG A 1 173 ? -2.353 8.240 -8.186 1.00 96.94 173 ARG A C 1
ATOM 1263 O O . ARG A 1 173 ? -2.686 8.459 -9.348 1.00 96.94 173 ARG A O 1
ATOM 1270 N N . ALA A 1 174 ? -2.778 8.960 -7.155 1.00 93.94 174 ALA A N 1
ATOM 1271 C CA . ALA A 1 174 ? -3.549 10.196 -7.300 1.00 93.94 174 ALA A CA 1
ATOM 1272 C C . ALA A 1 174 ? -2.665 11.454 -7.194 1.00 93.94 174 ALA A C 1
ATOM 1274 O O . ALA A 1 174 ? -2.958 12.470 -7.818 1.00 93.94 174 ALA A O 1
ATOM 1275 N N . GLY A 1 175 ? -1.579 11.390 -6.413 1.00 84.62 175 GLY A N 1
ATOM 1276 C CA . GLY A 1 175 ? -0.614 12.484 -6.256 1.00 84.62 175 GLY A CA 1
ATOM 1277 C C . GLY A 1 175 ? 0.485 12.494 -7.327 1.00 84.62 175 GLY A C 1
ATOM 1278 O O . GLY A 1 175 ? 0.581 11.598 -8.162 1.00 84.62 175 GLY A O 1
ATOM 1279 N N . SER A 1 176 ? 1.372 13.492 -7.279 1.00 91.69 176 SER A N 1
ATOM 1280 C CA . SER A 1 176 ? 2.447 13.664 -8.275 1.00 91.69 176 SER A CA 1
ATOM 1281 C C . SER A 1 176 ? 3.635 12.713 -8.091 1.00 91.69 176 SER A C 1
ATOM 1283 O O . SER A 1 176 ? 4.419 12.499 -9.018 1.00 91.69 176 SER A O 1
ATOM 1285 N N . TYR A 1 177 ? 3.799 12.138 -6.901 1.00 96.44 177 TYR A N 1
ATOM 1286 C CA . TYR A 1 177 ? 4.976 11.346 -6.553 1.00 96.44 177 TYR A CA 1
ATOM 1287 C C . TYR A 1 177 ? 4.793 9.878 -6.933 1.00 96.44 177 TYR A C 1
ATOM 1289 O O . TYR A 1 177 ? 3.778 9.257 -6.629 1.00 96.44 177 TYR A O 1
ATOM 1297 N N . MET A 1 178 ? 5.785 9.324 -7.630 1.00 97.88 178 MET A N 1
ATOM 1298 C CA . MET A 1 178 ? 5.819 7.902 -7.986 1.00 97.88 178 MET A CA 1
ATOM 1299 C C . MET A 1 178 ? 6.026 7.072 -6.712 1.00 97.88 178 MET A C 1
ATOM 1301 O O . MET A 1 178 ? 6.923 7.411 -5.934 1.00 97.88 178 MET A O 1
ATOM 1305 N N . PRO A 1 179 ? 5.256 5.994 -6.487 1.00 98.50 179 PRO A N 1
ATOM 1306 C CA . PRO A 1 179 ? 5.543 5.082 -5.389 1.00 98.50 179 PRO A CA 1
ATOM 1307 C C . PRO A 1 179 ? 6.895 4.391 -5.592 1.00 98.50 179 PRO A C 1
ATOM 1309 O O . PRO A 1 179 ? 7.316 4.105 -6.721 1.00 98.50 179 PRO A O 1
ATOM 1312 N N . ILE A 1 180 ? 7.556 4.100 -4.475 1.00 98.81 180 ILE A N 1
ATOM 1313 C CA . ILE A 1 180 ? 8.799 3.334 -4.442 1.00 98.81 180 ILE A CA 1
ATOM 1314 C C . ILE A 1 180 ? 8.497 1.970 -3.839 1.00 98.81 180 ILE A C 1
ATOM 1316 O O . ILE A 1 180 ? 7.932 1.879 -2.752 1.00 98.81 180 ILE A O 1
ATOM 1320 N N . PHE A 1 181 ? 8.926 0.915 -4.514 1.00 98.88 181 PHE A N 1
ATOM 1321 C CA . PHE A 1 181 ? 8.948 -0.434 -3.974 1.00 98.88 181 PHE A CA 1
ATOM 1322 C C . PHE A 1 181 ? 10.397 -0.850 -3.806 1.00 98.88 181 PHE A C 1
ATOM 1324 O O . PHE A 1 181 ? 11.141 -0.908 -4.780 1.00 98.88 181 PHE A O 1
ATOM 1331 N N . LYS A 1 182 ? 10.818 -1.173 -2.583 1.00 98.69 182 LYS A N 1
ATOM 1332 C CA . LYS A 1 182 ? 12.151 -1.751 -2.406 1.00 98.69 182 LYS A CA 1
ATOM 1333 C C . LYS A 1 182 ? 12.208 -3.106 -3.099 1.00 98.69 182 LYS A C 1
ATOM 1335 O O . LYS A 1 182 ? 12.938 -3.286 -4.070 1.00 98.69 182 LYS A O 1
ATOM 1340 N N . LYS A 1 183 ? 11.334 -4.016 -2.675 1.00 98.88 183 LYS A N 1
ATOM 1341 C CA . LYS A 1 183 ? 11.192 -5.345 -3.264 1.00 98.88 183 LYS A CA 1
ATOM 1342 C C . LYS A 1 183 ? 9.754 -5.561 -3.709 1.00 98.88 183 LYS A C 1
ATOM 1344 O O . LYS A 1 183 ? 8.854 -5.627 -2.870 1.00 98.88 183 LYS A O 1
ATOM 1349 N N . LEU A 1 184 ? 9.546 -5.687 -5.014 1.00 98.88 184 LEU A N 1
ATOM 1350 C CA . LEU A 1 184 ? 8.252 -6.021 -5.598 1.00 98.88 184 LEU A CA 1
ATOM 1351 C C . LEU A 1 184 ? 8.284 -7.471 -6.073 1.00 98.88 184 LEU A C 1
ATOM 1353 O O . LEU A 1 184 ? 9.109 -7.830 -6.910 1.00 98.88 184 LEU A O 1
ATOM 1357 N N . LYS A 1 185 ? 7.377 -8.301 -5.561 1.00 98.88 185 LYS A N 1
ATOM 1358 C CA . LYS A 1 185 ? 7.186 -9.679 -6.016 1.00 98.88 185 LYS A CA 1
ATOM 1359 C C . LYS A 1 185 ? 5.852 -9.807 -6.739 1.00 98.88 185 LYS A C 1
ATOM 1361 O O . LYS A 1 185 ? 4.826 -9.428 -6.183 1.00 98.88 185 LYS A O 1
ATOM 1366 N N . VAL A 1 186 ? 5.854 -10.390 -7.931 1.00 98.62 186 VAL A N 1
ATOM 1367 C CA . VAL A 1 186 ? 4.648 -10.759 -8.680 1.00 98.62 186 VAL A CA 1
ATOM 1368 C C . VAL A 1 186 ? 4.453 -12.265 -8.579 1.00 98.62 186 VAL A C 1
ATOM 1370 O O . VAL A 1 186 ? 5.267 -13.052 -9.058 1.00 98.62 186 VAL A O 1
ATOM 1373 N N . ASN A 1 187 ? 3.404 -12.651 -7.860 1.00 98.06 187 ASN A N 1
ATOM 1374 C CA . ASN A 1 187 ? 3.009 -14.030 -7.601 1.00 98.06 187 ASN A CA 1
ATOM 1375 C C . ASN A 1 187 ? 1.483 -14.132 -7.684 1.00 98.06 187 ASN A C 1
ATOM 1377 O O . ASN A 1 187 ? 0.804 -14.459 -6.704 1.00 98.06 187 ASN A O 1
ATOM 1381 N N . LYS A 1 188 ? 0.951 -13.738 -8.839 1.00 96.81 188 LYS A N 1
ATOM 1382 C CA . LYS A 1 188 ? -0.474 -13.745 -9.130 1.00 96.81 188 LYS A CA 1
ATOM 1383 C C . LYS A 1 188 ? -0.851 -15.076 -9.754 1.00 96.81 188 LYS A C 1
ATOM 1385 O O . LYS A 1 188 ? -0.375 -15.408 -10.834 1.00 96.81 188 LYS A O 1
ATOM 1390 N N . ALA A 1 189 ? -1.730 -15.796 -9.070 1.00 93.88 189 ALA A N 1
ATOM 1391 C CA . ALA A 1 189 ? -2.243 -17.068 -9.553 1.00 93.88 189 ALA A CA 1
ATOM 1392 C C . ALA A 1 189 ? -3.004 -16.891 -10.877 1.00 93.88 189 ALA A C 1
ATOM 1394 O O . ALA A 1 189 ? -3.526 -15.808 -11.166 1.00 93.88 189 ALA A O 1
ATOM 1395 N N . ASN A 1 190 ? -3.125 -17.977 -11.639 1.00 93.06 190 ASN A N 1
ATOM 1396 C CA . ASN A 1 190 ? -3.886 -18.055 -12.889 1.00 93.06 190 ASN A CA 1
ATOM 1397 C C . ASN A 1 190 ? -3.346 -17.124 -13.985 1.00 93.06 190 ASN A C 1
ATOM 1399 O O . ASN A 1 190 ? -4.124 -16.600 -14.782 1.00 93.06 190 ASN A O 1
ATOM 1403 N N . SER A 1 191 ? -2.031 -16.873 -13.994 1.00 89.12 191 SER A N 1
ATOM 1404 C CA . SER A 1 191 ? -1.390 -15.946 -14.945 1.00 89.12 191 SER A CA 1
ATOM 1405 C C . SER A 1 191 ? -2.041 -14.553 -14.975 1.00 89.12 191 SER A C 1
ATOM 1407 O O . SER A 1 191 ? -2.078 -13.878 -16.003 1.00 89.12 191 SER A O 1
ATOM 1409 N N . SER A 1 192 ? -2.586 -14.123 -13.836 1.00 96.19 192 SER A N 1
ATOM 1410 C CA . SER A 1 192 ? -3.312 -12.863 -13.711 1.00 96.19 192 SER A CA 1
ATOM 1411 C C . SER A 1 192 ? -2.367 -11.654 -13.708 1.00 96.19 192 SER A C 1
ATOM 1413 O O . SER A 1 192 ? -1.145 -11.794 -13.619 1.00 96.19 192 SER A O 1
ATOM 1415 N N . THR A 1 193 ? -2.913 -10.442 -13.824 1.00 97.94 193 THR A N 1
ATOM 1416 C CA . THR A 1 193 ? -2.122 -9.257 -14.190 1.00 97.94 193 THR A CA 1
ATOM 1417 C C . THR A 1 193 ? -2.025 -8.195 -13.097 1.00 97.94 193 THR A C 1
ATOM 1419 O O . THR A 1 193 ? -2.935 -8.008 -12.286 1.00 97.94 193 THR A O 1
ATOM 1422 N N . VAL A 1 194 ? -0.903 -7.472 -13.095 1.00 98.62 194 VAL A N 1
ATOM 1423 C CA . VAL A 1 194 ? -0.708 -6.195 -12.399 1.00 98.62 194 VAL A CA 1
ATOM 1424 C C . VAL A 1 194 ? -0.645 -5.095 -13.453 1.00 98.62 194 VAL A C 1
ATOM 1426 O O . VAL A 1 194 ? 0.361 -4.964 -14.144 1.00 98.62 194 VAL A O 1
ATOM 1429 N N . SER A 1 195 ? -1.699 -4.297 -13.585 1.00 98.50 195 SER A N 1
ATOM 1430 C CA . SER A 1 195 ? -1.725 -3.174 -14.528 1.00 98.50 195 SER A CA 1
ATOM 1431 C C . SER A 1 195 ? -1.195 -1.900 -13.877 1.00 98.50 195 SER A C 1
ATOM 1433 O O . SER A 1 195 ? -1.684 -1.474 -12.826 1.00 98.50 195 SER A O 1
ATOM 1435 N N . LEU A 1 196 ? -0.200 -1.274 -14.498 1.00 98.75 196 LEU A N 1
ATOM 1436 C CA . LEU A 1 196 ? 0.384 -0.035 -14.000 1.00 98.75 196 LEU A CA 1
ATOM 1437 C C . LEU A 1 196 ? -0.404 1.173 -14.510 1.00 98.75 196 LEU A C 1
ATOM 1439 O O . LEU A 1 196 ? -0.468 1.428 -15.705 1.00 98.75 196 LEU A O 1
ATOM 1443 N N . GLN A 1 197 ? -0.964 1.946 -13.584 1.00 98.56 197 GLN A N 1
ATOM 1444 C CA . GLN A 1 197 ? -1.564 3.266 -13.834 1.00 98.56 197 GLN A CA 1
ATOM 1445 C C . GLN A 1 197 ? -0.689 4.397 -13.273 1.00 98.56 197 GLN A C 1
ATOM 1447 O O . GLN A 1 197 ? -1.109 5.541 -13.116 1.00 98.56 197 GLN A O 1
ATOM 1452 N N . THR A 1 198 ? 0.539 4.049 -12.910 1.00 98.38 198 THR A N 1
ATOM 1453 C CA . THR A 1 198 ? 1.606 4.962 -12.538 1.00 98.38 198 THR A CA 1
ATOM 1454 C C . THR A 1 198 ? 2.933 4.306 -12.866 1.00 98.38 198 THR A C 1
ATOM 1456 O O . THR A 1 198 ? 3.068 3.084 -12.814 1.00 98.38 198 THR A O 1
ATOM 1459 N N . THR A 1 199 ? 3.950 5.115 -13.127 1.00 98.31 199 THR A N 1
ATOM 1460 C CA . THR A 1 199 ? 5.323 4.627 -13.113 1.00 98.31 199 THR A CA 1
ATOM 1461 C C . THR A 1 199 ? 5.715 4.196 -11.689 1.00 98.31 199 THR A C 1
ATOM 1463 O O . THR A 1 199 ? 5.379 4.888 -10.721 1.00 98.31 199 THR A O 1
ATOM 1466 N N . LEU A 1 200 ? 6.428 3.075 -11.558 1.00 98.19 200 LEU A N 1
ATOM 1467 C CA . LEU A 1 200 ? 6.951 2.552 -10.287 1.00 98.19 200 LEU A CA 1
ATOM 1468 C C . LEU A 1 200 ? 8.474 2.673 -10.247 1.00 98.19 200 LEU A C 1
ATOM 1470 O O . LEU A 1 200 ? 9.132 2.362 -11.238 1.00 98.19 200 LEU A O 1
ATOM 1474 N N . ASN A 1 201 ? 9.037 3.046 -9.098 1.00 98.56 201 AS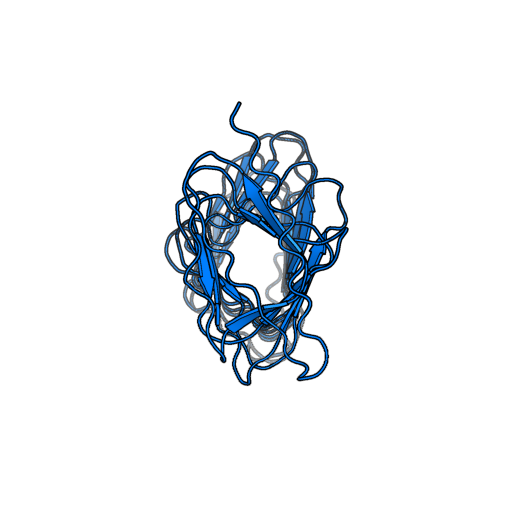N A N 1
ATOM 1475 C CA . ASN A 1 201 ? 10.479 2.960 -8.866 1.00 98.56 201 ASN A CA 1
ATOM 1476 C C . ASN A 1 201 ? 10.800 1.719 -8.031 1.00 98.56 201 ASN A C 1
ATOM 1478 O O . ASN A 1 201 ? 10.272 1.572 -6.929 1.00 98.56 201 ASN A O 1
ATOM 1482 N N . ILE A 1 202 ? 11.680 0.855 -8.535 1.00 98.69 202 ILE A N 1
ATOM 1483 C CA . ILE A 1 202 ? 12.184 -0.317 -7.817 1.00 98.69 202 ILE A CA 1
ATOM 1484 C C . ILE A 1 202 ? 13.630 -0.068 -7.403 1.00 98.69 202 ILE A C 1
ATOM 1486 O O . ILE A 1 202 ? 14.467 0.246 -8.249 1.00 98.69 202 ILE A O 1
ATOM 1490 N N . THR A 1 203 ? 13.917 -0.181 -6.105 1.00 98.50 203 THR A N 1
ATOM 1491 C CA . THR A 1 203 ? 15.230 0.183 -5.537 1.00 98.50 203 THR A CA 1
ATOM 1492 C C . THR A 1 203 ? 16.088 -1.001 -5.106 1.00 98.50 203 THR A C 1
ATOM 1494 O O . THR A 1 203 ? 17.268 -0.805 -4.841 1.00 98.50 203 THR A O 1
ATOM 1497 N N . ASP A 1 204 ? 15.538 -2.214 -5.042 1.00 98.50 204 ASP A N 1
ATOM 1498 C CA . ASP A 1 204 ? 16.282 -3.425 -4.671 1.00 98.50 204 ASP A CA 1
ATOM 1499 C C . ASP A 1 204 ? 15.976 -4.563 -5.653 1.00 98.50 204 ASP A C 1
ATOM 1501 O O . ASP A 1 204 ? 16.850 -4.932 -6.436 1.00 98.50 204 ASP A O 1
ATOM 1505 N N . SER A 1 205 ? 14.744 -5.078 -5.698 1.00 98.50 205 SER A N 1
ATOM 1506 C CA . SER A 1 205 ? 14.453 -6.237 -6.552 1.00 98.50 205 SER A CA 1
ATOM 1507 C C . SER A 1 205 ? 13.042 -6.288 -7.129 1.00 98.50 205 SER A C 1
ATOM 1509 O O . SER A 1 205 ? 12.046 -6.056 -6.440 1.00 98.50 205 SER A O 1
ATOM 1511 N N . LEU A 1 206 ? 12.966 -6.661 -8.409 1.00 98.75 206 LEU A N 1
ATOM 1512 C CA . LEU A 1 206 ? 11.760 -7.166 -9.058 1.00 98.75 206 LEU A CA 1
ATOM 1513 C C . LEU A 1 206 ? 11.821 -8.696 -9.125 1.00 98.75 206 LEU A C 1
ATOM 1515 O O . LEU A 1 206 ? 12.699 -9.268 -9.767 1.00 98.75 206 LEU A O 1
ATOM 1519 N N . ILE A 1 207 ? 10.872 -9.366 -8.484 1.00 98.69 207 ILE A N 1
ATOM 1520 C CA . ILE A 1 207 ? 10.818 -10.826 -8.398 1.00 98.69 207 ILE A CA 1
ATOM 1521 C C . ILE A 1 207 ? 9.574 -11.305 -9.143 1.00 98.69 207 ILE A C 1
ATOM 1523 O O . ILE A 1 207 ? 8.451 -11.038 -8.723 1.00 98.69 207 ILE A O 1
ATOM 1527 N N . LEU A 1 208 ? 9.774 -12.022 -10.238 1.00 98.31 208 LEU A N 1
ATOM 1528 C CA . LEU A 1 208 ? 8.733 -12.553 -11.111 1.00 98.31 208 LEU A CA 1
ATOM 1529 C C . LEU A 1 208 ? 8.598 -14.055 -10.865 1.00 98.31 208 LEU A C 1
ATOM 1531 O O . LEU A 1 208 ? 9.561 -14.802 -11.032 1.00 98.31 208 LEU A O 1
ATOM 1535 N N . VAL A 1 209 ? 7.417 -14.486 -10.424 1.00 97.81 209 VAL A N 1
ATOM 1536 C CA . VAL A 1 209 ? 7.115 -15.896 -10.137 1.00 97.81 209 VAL A CA 1
ATOM 1537 C C . VAL A 1 209 ? 5.963 -16.370 -11.010 1.00 97.81 209 VAL A C 1
ATOM 1539 O O . VAL A 1 209 ? 6.139 -17.283 -11.809 1.00 97.81 209 VAL A O 1
ATOM 1542 N N . GLU A 1 210 ? 4.810 -15.713 -10.899 1.00 96.56 210 GLU A N 1
ATOM 1543 C CA . GLU A 1 210 ? 3.614 -16.013 -11.688 1.00 96.56 210 GLU A CA 1
ATOM 1544 C C . GLU A 1 210 ? 2.818 -14.728 -11.932 1.00 96.56 210 GLU A C 1
ATOM 1546 O O . GLU A 1 210 ? 2.718 -13.883 -11.037 1.00 96.56 210 GLU A O 1
ATOM 1551 N N . GLY A 1 211 ? 2.251 -14.590 -13.129 1.00 96.75 211 GLY A N 1
ATOM 1552 C CA . GLY A 1 211 ? 1.464 -13.439 -13.554 1.00 96.75 211 GLY A CA 1
ATOM 1553 C C . GLY A 1 211 ? 2.294 -12.363 -14.244 1.00 96.75 211 GLY A C 1
ATOM 1554 O O . GLY A 1 211 ? 3.526 -12.358 -14.189 1.00 96.75 211 GLY A O 1
ATOM 1555 N N . PHE A 1 212 ? 1.612 -11.441 -14.915 1.00 96.50 212 PHE A N 1
ATOM 1556 C CA . PHE A 1 212 ? 2.250 -10.466 -15.803 1.00 96.50 212 PHE A CA 1
ATOM 1557 C C . PHE A 1 212 ? 2.090 -9.042 -15.284 1.00 96.50 212 PHE A C 1
ATOM 1559 O O . PHE A 1 212 ? 1.063 -8.689 -14.703 1.00 96.50 212 PHE A O 1
ATOM 1566 N N . ILE A 1 213 ? 3.092 -8.199 -15.519 1.00 98.44 213 ILE A N 1
ATOM 1567 C CA . ILE A 1 213 ? 2.961 -6.753 -15.310 1.00 98.44 213 ILE A CA 1
ATOM 1568 C C . ILE A 1 213 ? 2.603 -6.121 -16.645 1.00 98.44 213 ILE A C 1
ATOM 1570 O O . ILE A 1 213 ? 3.356 -6.281 -17.598 1.00 98.44 213 ILE A O 1
ATOM 1574 N N . LEU A 1 214 ? 1.499 -5.382 -16.704 1.00 98.06 214 LEU A N 1
ATOM 1575 C CA . LEU A 1 214 ? 1.108 -4.620 -17.886 1.00 98.06 214 LEU A CA 1
ATOM 1576 C C . LEU A 1 214 ? 1.545 -3.167 -17.714 1.00 98.06 214 LEU A C 1
ATOM 1578 O O . LEU A 1 214 ? 1.224 -2.528 -16.709 1.00 98.06 214 LEU A O 1
ATOM 1582 N N . SER A 1 215 ? 2.281 -2.656 -18.693 1.00 97.56 215 SER A N 1
ATOM 1583 C CA . SER A 1 215 ? 2.886 -1.323 -18.674 1.00 97.56 215 SER A CA 1
ATOM 1584 C C . SER A 1 215 ? 2.803 -0.653 -20.042 1.00 97.56 215 SER A C 1
ATOM 1586 O O . SER A 1 215 ? 2.672 -1.316 -21.070 1.00 97.56 215 SER A O 1
ATOM 1588 N N . ASP A 1 216 ? 2.915 0.670 -20.068 1.00 95.62 216 ASP A N 1
ATOM 1589 C CA . ASP A 1 216 ? 2.863 1.476 -21.287 1.00 95.62 216 ASP A CA 1
ATOM 1590 C C . ASP A 1 216 ? 3.963 2.557 -21.294 1.00 95.62 216 ASP A C 1
ATOM 1592 O O . ASP A 1 216 ? 4.779 2.656 -20.374 1.00 95.62 216 ASP A O 1
ATOM 1596 N N . SER A 1 217 ? 4.018 3.377 -22.346 1.00 95.19 217 SER A N 1
ATOM 1597 C CA . SER A 1 217 ? 5.046 4.418 -22.501 1.00 95.19 217 SER A CA 1
ATOM 1598 C C . SER A 1 217 ? 5.002 5.530 -21.438 1.00 95.19 217 SER A C 1
ATOM 1600 O O . SER A 1 217 ? 5.937 6.324 -21.344 1.00 95.19 217 SER A O 1
ATOM 1602 N N . VAL A 1 218 ? 3.924 5.614 -20.661 1.00 95.19 218 VAL A N 1
ATOM 1603 C CA . VAL A 1 218 ? 3.693 6.561 -19.562 1.00 95.19 218 VAL A CA 1
ATOM 1604 C C . VAL A 1 218 ? 3.854 5.857 -18.207 1.00 95.19 218 VAL A C 1
ATOM 1606 O O . VAL A 1 218 ? 4.554 6.351 -17.321 1.00 95.19 218 VAL A O 1
ATOM 1609 N N . ASN A 1 219 ? 3.257 4.677 -18.050 1.00 97.62 219 ASN A N 1
ATOM 1610 C CA . ASN A 1 219 ? 3.180 3.909 -16.813 1.00 97.62 219 ASN A CA 1
ATOM 1611 C C . ASN A 1 219 ? 4.026 2.636 -16.916 1.00 97.62 219 ASN A C 1
ATOM 1613 O O . ASN A 1 219 ? 3.572 1.597 -17.389 1.00 97.62 219 ASN A O 1
ATOM 1617 N N . TYR A 1 220 ? 5.272 2.724 -16.455 1.00 97.81 220 TYR A N 1
ATOM 1618 C CA . TYR A 1 220 ? 6.266 1.657 -16.574 1.00 97.81 220 TYR A CA 1
ATOM 1619 C C . TYR A 1 220 ? 7.031 1.414 -15.271 1.00 97.81 220 TYR A C 1
ATOM 1621 O O . TYR A 1 220 ? 6.913 2.154 -14.295 1.00 97.81 220 TYR A O 1
ATOM 1629 N N . ILE A 1 221 ? 7.855 0.371 -15.243 1.00 97.81 221 ILE A N 1
ATOM 1630 C CA . ILE A 1 221 ? 8.784 0.146 -14.131 1.00 97.81 221 ILE A CA 1
ATOM 1631 C C . ILE A 1 221 ? 10.110 0.830 -14.431 1.00 97.81 221 ILE A C 1
ATOM 1633 O O . ILE A 1 221 ? 10.696 0.608 -15.488 1.00 97.81 221 ILE A O 1
ATOM 1637 N N . THR A 1 222 ? 10.620 1.596 -13.473 1.00 98.12 222 THR A N 1
ATOM 1638 C CA . THR A 1 222 ? 12.021 2.012 -13.426 1.00 98.12 222 THR A CA 1
ATOM 1639 C C . THR A 1 222 ? 12.759 1.185 -12.374 1.00 98.12 222 THR A C 1
ATOM 1641 O O . THR A 1 222 ? 12.533 1.363 -11.180 1.00 98.12 222 THR A O 1
ATOM 1644 N N . LEU A 1 223 ? 13.658 0.301 -12.804 1.00 97.75 223 LEU A N 1
ATOM 1645 C CA . LEU A 1 223 ? 14.668 -0.303 -11.934 1.00 97.75 223 LEU A CA 1
ATOM 1646 C C . LEU A 1 223 ? 15.815 0.687 -11.749 1.00 97.75 223 LEU A C 1
ATOM 1648 O O . LEU A 1 223 ? 16.442 1.094 -12.729 1.00 97.75 223 LEU A O 1
ATOM 1652 N N . LEU A 1 224 ? 16.084 1.085 -10.507 1.00 97.19 224 LEU A N 1
ATOM 1653 C CA . LEU A 1 224 ? 17.180 1.995 -10.184 1.00 97.19 224 LEU A CA 1
ATOM 1654 C C . LEU A 1 224 ? 18.548 1.294 -10.220 1.00 97.19 224 LEU A C 1
ATOM 1656 O O . LEU A 1 224 ? 18.663 0.087 -10.464 1.00 97.19 224 LEU A O 1
ATOM 1660 N N . ASP A 1 225 ? 19.601 2.081 -10.027 1.00 94.38 225 ASP A N 1
ATOM 1661 C CA . ASP A 1 225 ? 20.972 1.580 -9.975 1.00 94.38 225 ASP A CA 1
ATOM 1662 C C . ASP A 1 225 ? 21.131 0.489 -8.904 1.00 94.38 225 ASP A C 1
ATOM 1664 O O . ASP A 1 225 ? 20.475 0.552 -7.863 1.00 94.38 225 ASP A O 1
ATOM 1668 N N . ASN A 1 226 ? 21.944 -0.535 -9.178 1.00 93.94 226 ASN A N 1
ATOM 1669 C CA . ASN A 1 226 ? 22.125 -1.744 -8.354 1.00 93.94 226 ASN A CA 1
ATOM 1670 C C . ASN A 1 226 ? 20.873 -2.614 -8.108 1.00 93.94 226 ASN A C 1
ATOM 1672 O O . ASN A 1 226 ? 20.988 -3.690 -7.521 1.00 93.94 226 ASN A O 1
ATOM 1676 N N . SER A 1 227 ? 19.676 -2.197 -8.541 1.00 96.44 227 SER A N 1
ATOM 1677 C CA . SER A 1 227 ? 18.487 -3.049 -8.439 1.00 96.44 227 SER A CA 1
ATOM 1678 C C . SER A 1 227 ? 18.511 -4.178 -9.470 1.00 96.44 227 SER A C 1
ATOM 1680 O O . SER A 1 227 ? 18.979 -4.006 -10.602 1.00 96.44 227 SER A O 1
ATOM 1682 N N . ILE A 1 228 ? 17.973 -5.333 -9.085 1.00 96.81 228 ILE A N 1
ATOM 1683 C CA . ILE A 1 228 ? 17.970 -6.556 -9.893 1.00 96.81 228 ILE A CA 1
ATOM 1684 C C . ILE A 1 228 ? 16.553 -6.973 -10.288 1.00 96.81 228 ILE A C 1
ATOM 1686 O O . ILE A 1 228 ? 15.569 -6.620 -9.639 1.00 96.81 228 ILE A O 1
ATOM 1690 N N . ALA A 1 229 ? 16.444 -7.780 -11.340 1.00 97.19 229 ALA A N 1
ATOM 1691 C CA . ALA A 1 229 ? 15.219 -8.489 -11.677 1.00 97.19 229 ALA A CA 1
ATOM 1692 C C . ALA A 1 229 ? 15.519 -9.975 -11.858 1.00 97.19 229 ALA A C 1
ATOM 1694 O O . ALA A 1 229 ? 16.563 -10.333 -12.408 1.00 97.19 229 ALA A O 1
ATOM 1695 N N . THR A 1 230 ? 14.605 -10.844 -11.432 1.00 95.62 230 THR A N 1
ATOM 1696 C CA . THR A 1 230 ? 14.639 -12.240 -11.879 1.00 95.62 230 THR A CA 1
ATOM 1697 C C . THR A 1 230 ? 14.397 -12.300 -13.385 1.00 95.62 230 THR A C 1
ATOM 1699 O O . THR A 1 230 ? 13.694 -11.455 -13.945 1.00 95.62 230 THR A O 1
ATOM 1702 N N . SER A 1 231 ? 14.938 -13.320 -14.045 1.00 90.69 231 SER A N 1
ATOM 1703 C CA . SER A 1 231 ? 14.637 -13.575 -15.453 1.00 90.69 231 SER A CA 1
ATOM 1704 C C . SER A 1 231 ? 13.134 -13.769 -15.665 1.00 90.69 231 SER A C 1
ATOM 1706 O O . SER A 1 231 ? 12.446 -14.336 -14.815 1.00 90.69 231 SER A O 1
ATOM 1708 N N . GLY A 1 232 ? 12.633 -13.302 -16.808 1.00 89.94 232 GLY A N 1
ATOM 1709 C CA . GLY A 1 232 ? 11.274 -13.614 -17.237 1.00 89.94 232 GLY A CA 1
ATOM 1710 C C . GLY A 1 232 ? 11.128 -15.108 -17.536 1.00 89.94 232 GLY A C 1
ATOM 1711 O O . GLY A 1 232 ? 12.100 -15.788 -17.872 1.00 89.94 232 GLY A O 1
ATOM 1712 N N . SER A 1 233 ? 9.907 -15.615 -17.426 1.00 92.06 233 SER A N 1
ATOM 1713 C CA . SER A 1 233 ? 9.530 -16.986 -17.776 1.00 92.06 233 SER A CA 1
ATOM 1714 C C . SER A 1 233 ? 8.204 -16.981 -18.545 1.00 92.06 233 SER A C 1
ATOM 1716 O O . SER A 1 233 ? 7.509 -15.967 -18.523 1.00 92.06 233 SER A O 1
ATOM 1718 N N . PRO A 1 234 ? 7.781 -18.100 -19.163 1.00 91.00 234 PRO A N 1
ATOM 1719 C CA . PRO A 1 234 ? 6.447 -18.198 -19.765 1.00 91.00 234 PRO A CA 1
ATOM 1720 C C . PRO A 1 234 ? 5.295 -17.902 -18.791 1.00 91.00 234 PRO A C 1
ATOM 1722 O O . PRO A 1 234 ? 4.201 -17.557 -19.224 1.00 91.00 234 PRO A O 1
ATOM 1725 N N . TYR A 1 235 ? 5.540 -18.020 -17.483 1.00 93.44 235 TYR A N 1
ATOM 1726 C CA . TYR A 1 235 ? 4.542 -17.803 -16.439 1.00 93.44 235 TYR A CA 1
ATOM 1727 C C . TYR A 1 235 ? 4.586 -16.397 -15.835 1.00 93.44 235 TYR A C 1
ATOM 1729 O O . TYR A 1 235 ? 3.643 -16.020 -15.141 1.00 93.44 235 TYR A O 1
ATOM 1737 N N . SER A 1 236 ? 5.657 -15.623 -16.056 1.00 96.56 236 SER A N 1
ATOM 1738 C CA . SER A 1 236 ? 5.782 -14.275 -15.495 1.00 96.56 236 SER A CA 1
ATOM 1739 C C . SER A 1 236 ? 6.808 -13.413 -16.229 1.00 96.56 236 SER A C 1
ATOM 1741 O O . SER A 1 236 ? 7.972 -13.788 -16.371 1.00 96.56 236 SER A O 1
ATOM 1743 N N . PHE A 1 237 ? 6.370 -12.238 -16.677 1.00 96.81 237 PHE A N 1
ATOM 1744 C CA . PHE A 1 237 ? 7.162 -11.248 -17.406 1.00 96.81 237 PHE A CA 1
ATOM 1745 C C . PHE A 1 237 ? 6.517 -9.860 -17.301 1.00 96.81 237 PHE A C 1
ATOM 1747 O O . PHE A 1 237 ? 5.386 -9.709 -16.826 1.00 96.81 237 PHE A O 1
ATOM 1754 N N . VAL A 1 238 ? 7.235 -8.840 -17.764 1.00 97.06 238 VAL A N 1
ATOM 1755 C CA . VAL A 1 238 ? 6.675 -7.511 -18.023 1.00 97.06 238 VAL A CA 1
ATOM 1756 C C . VAL A 1 238 ? 6.234 -7.424 -19.479 1.00 97.06 238 VAL A C 1
ATOM 1758 O O . VAL A 1 238 ? 7.035 -7.589 -20.397 1.00 97.06 238 VAL A O 1
ATOM 1761 N N . GLU A 1 239 ? 4.954 -7.155 -19.690 1.00 95.56 239 GLU A N 1
ATOM 1762 C CA . GLU A 1 239 ? 4.378 -6.841 -20.989 1.00 95.56 239 GLU A CA 1
ATOM 1763 C C . GLU A 1 239 ? 4.310 -5.319 -21.139 1.00 95.56 239 GLU A C 1
ATOM 1765 O O . GLU A 1 239 ? 3.554 -4.635 -20.442 1.00 95.56 239 GLU A O 1
ATOM 1770 N N . GLY A 1 240 ? 5.153 -4.778 -22.018 1.00 93.38 240 GLY A N 1
ATOM 1771 C CA . GLY A 1 240 ? 5.232 -3.344 -22.287 1.00 93.38 240 GLY A CA 1
ATOM 1772 C C . GLY A 1 240 ? 6.602 -2.738 -21.989 1.00 93.38 240 GLY A C 1
ATOM 1773 O O . GLY A 1 240 ? 7.634 -3.269 -22.398 1.00 93.38 240 GLY A O 1
ATOM 1774 N N . TYR A 1 241 ? 6.604 -1.577 -21.339 1.00 92.94 241 TYR A N 1
ATOM 1775 C CA . TYR A 1 241 ? 7.782 -0.737 -21.154 1.00 92.94 241 TYR A CA 1
ATOM 1776 C C . TYR A 1 241 ? 8.431 -0.955 -19.785 1.00 92.94 241 TYR A C 1
ATOM 1778 O O . TYR A 1 241 ? 7.783 -1.019 -18.740 1.00 92.94 241 TYR A O 1
ATOM 1786 N N . MET A 1 242 ? 9.759 -0.983 -19.786 1.00 95.56 242 MET A N 1
ATOM 1787 C CA . MET A 1 242 ? 10.579 -1.004 -18.583 1.00 95.56 242 MET A CA 1
ATOM 1788 C C . MET A 1 242 ? 11.830 -0.159 -18.818 1.00 95.56 242 MET A C 1
ATOM 1790 O O . MET A 1 242 ? 12.363 -0.107 -19.925 1.00 95.56 242 MET A O 1
ATOM 1794 N N . LYS A 1 243 ? 12.316 0.489 -17.763 1.00 95.69 243 LYS A N 1
ATOM 1795 C CA . LYS A 1 243 ? 13.545 1.276 -17.750 1.00 95.69 243 LYS A CA 1
ATOM 1796 C C . LYS A 1 243 ? 14.497 0.715 -16.699 1.00 95.69 243 LYS A C 1
ATOM 1798 O O . LYS A 1 243 ? 14.089 0.491 -15.565 1.00 95.69 243 LYS A O 1
ATOM 1803 N N . LYS A 1 244 ? 15.771 0.554 -17.054 1.00 94.44 244 LYS A N 1
ATOM 1804 C CA . LYS A 1 244 ? 16.869 0.335 -16.102 1.00 94.44 244 LYS A CA 1
ATOM 1805 C C . LYS A 1 244 ? 17.714 1.605 -16.030 1.00 94.44 244 LYS A C 1
ATOM 1807 O O . LYS A 1 244 ? 17.997 2.220 -17.055 1.00 94.44 244 LYS A O 1
ATOM 1812 N N . VAL A 1 245 ? 18.079 2.007 -14.821 1.00 94.88 245 VAL A N 1
ATOM 1813 C CA . VAL A 1 245 ? 19.054 3.064 -14.528 1.00 94.88 245 VAL A CA 1
ATOM 1814 C C . VAL A 1 245 ? 20.300 2.401 -13.944 1.00 94.88 245 VAL A C 1
ATOM 1816 O O . VAL A 1 245 ? 20.177 1.409 -13.226 1.00 94.88 245 VAL A O 1
ATOM 1819 N N . GLY A 1 246 ? 21.478 2.935 -14.256 1.00 91.31 246 GLY A N 1
ATOM 1820 C CA . GLY A 1 246 ? 22.763 2.397 -13.804 1.00 91.31 246 GLY A CA 1
ATOM 1821 C C . GLY A 1 246 ? 23.636 1.901 -14.951 1.00 91.31 246 GLY A C 1
ATOM 1822 O O . GLY A 1 246 ? 23.255 1.999 -16.120 1.00 91.31 246 GLY A O 1
ATOM 1823 N N . ASN A 1 247 ? 24.806 1.381 -14.600 1.00 84.88 247 ASN A N 1
ATOM 1824 C CA . ASN A 1 247 ? 25.815 0.873 -15.536 1.00 84.88 247 ASN A CA 1
ATOM 1825 C C . ASN A 1 247 ? 25.958 -0.660 -15.511 1.00 84.88 247 ASN A C 1
ATOM 1827 O O . ASN A 1 247 ? 26.686 -1.213 -16.337 1.00 84.88 247 ASN A O 1
ATOM 1831 N N . ASP A 1 248 ? 25.244 -1.344 -14.614 1.00 88.00 248 ASP A N 1
ATOM 1832 C CA . ASP A 1 248 ? 25.222 -2.803 -14.551 1.00 88.00 248 ASP A CA 1
ATOM 1833 C C . ASP A 1 248 ? 24.627 -3.423 -15.818 1.00 88.00 248 ASP A C 1
ATOM 1835 O O . ASP A 1 248 ? 23.598 -2.978 -16.342 1.00 88.00 248 ASP A O 1
ATOM 1839 N N . ALA A 1 249 ? 25.230 -4.525 -16.270 1.00 87.88 249 ALA A N 1
ATOM 1840 C CA . ALA A 1 249 ? 24.630 -5.358 -17.299 1.00 87.88 249 ALA A CA 1
ATOM 1841 C C . ALA A 1 249 ? 23.267 -5.880 -16.816 1.00 87.88 249 ALA A C 1
ATOM 1843 O O . ALA A 1 249 ? 23.150 -6.463 -15.739 1.00 87.88 249 ALA A O 1
ATOM 1844 N N . PHE A 1 250 ? 22.228 -5.686 -17.628 1.00 91.31 250 PHE A N 1
ATOM 1845 C CA . PHE A 1 250 ? 20.861 -6.037 -17.263 1.00 91.31 250 PHE A CA 1
ATOM 1846 C C . PHE A 1 250 ? 20.139 -6.705 -18.431 1.00 91.31 250 PHE A C 1
ATOM 1848 O O . PHE A 1 250 ? 20.150 -6.199 -19.553 1.00 91.31 250 PHE A O 1
ATOM 1855 N N . THR A 1 251 ? 19.485 -7.834 -18.155 1.00 92.62 251 THR A N 1
ATOM 1856 C CA . THR A 1 251 ? 18.584 -8.497 -19.104 1.00 92.62 251 THR A CA 1
ATOM 1857 C C . THR A 1 251 ? 17.152 -8.186 -18.706 1.00 92.62 251 THR A C 1
ATOM 1859 O O . THR A 1 251 ? 16.720 -8.537 -17.610 1.00 92.62 251 THR A O 1
ATOM 1862 N N . PHE A 1 252 ? 16.410 -7.533 -19.596 1.00 93.62 252 PHE A N 1
ATOM 1863 C CA . PHE A 1 252 ? 15.029 -7.172 -19.314 1.00 93.62 252 PHE A CA 1
ATOM 1864 C C . PHE A 1 252 ? 14.114 -8.411 -19.340 1.00 93.62 252 PHE A C 1
ATOM 1866 O O . PHE A 1 252 ? 14.125 -9.144 -20.332 1.00 93.62 252 PHE A O 1
ATOM 1873 N N . PRO A 1 253 ? 13.279 -8.636 -18.307 1.00 95.31 253 PRO A N 1
ATOM 1874 C CA . PRO A 1 253 ? 12.334 -9.749 -18.262 1.00 95.31 253 PRO A CA 1
ATOM 1875 C C . PRO A 1 253 ? 11.038 -9.419 -19.027 1.00 95.31 253 PRO A C 1
ATOM 1877 O O . PRO A 1 253 ? 9.948 -9.429 -18.454 1.00 95.31 253 PRO A O 1
ATOM 1880 N N . LEU A 1 254 ? 11.156 -9.064 -20.308 1.00 93.50 254 LEU A N 1
ATOM 1881 C CA . LEU A 1 254 ? 10.009 -8.708 -21.150 1.00 93.50 254 LEU A CA 1
ATOM 1882 C C . LEU A 1 254 ? 9.359 -9.953 -21.763 1.00 93.50 254 LEU A C 1
ATOM 1884 O O . LEU A 1 254 ? 10.039 -10.932 -22.063 1.00 93.50 254 LEU A O 1
ATOM 1888 N N . GLY A 1 255 ? 8.056 -9.883 -22.021 1.00 89.12 255 GLY A N 1
ATOM 1889 C CA . GLY A 1 255 ? 7.308 -10.915 -22.740 1.00 89.12 255 GLY A CA 1
ATOM 1890 C C . GLY A 1 255 ? 6.001 -10.376 -23.313 1.00 89.12 255 GLY A C 1
ATOM 1891 O O . GLY A 1 255 ? 5.722 -9.181 -23.216 1.00 89.12 255 GLY A O 1
ATOM 1892 N N . SER A 1 256 ? 5.206 -11.257 -23.916 1.00 87.00 256 SER A N 1
ATOM 1893 C CA . SER A 1 256 ? 3.848 -10.933 -24.347 1.00 87.00 256 SER A CA 1
ATOM 1894 C C . SER A 1 256 ? 2.906 -12.103 -24.099 1.00 87.00 256 SER A C 1
ATOM 1896 O O . SER A 1 256 ? 3.282 -13.261 -24.285 1.00 87.00 256 SER A O 1
ATOM 1898 N N . SER A 1 257 ? 1.688 -11.787 -23.660 1.00 76.75 257 SER A N 1
ATOM 1899 C CA . SER A 1 257 ? 0.608 -12.750 -23.435 1.00 76.75 257 SER A CA 1
ATOM 1900 C C . SER A 1 257 ? -0.184 -13.050 -24.712 1.00 76.75 257 SER A C 1
ATOM 1902 O O . SER A 1 257 ? -0.974 -13.994 -24.743 1.00 76.75 257 SER A O 1
ATOM 1904 N N . VAL A 1 258 ? 0.062 -12.293 -25.788 1.00 70.06 258 VAL A N 1
ATOM 1905 C CA . VAL A 1 258 ? -0.528 -12.509 -27.110 1.00 70.06 258 VAL A CA 1
ATOM 1906 C C . VAL A 1 258 ? 0.505 -13.072 -28.086 1.00 70.06 258 VAL A C 1
ATOM 1908 O O . VAL A 1 258 ? 1.637 -12.608 -28.184 1.00 70.06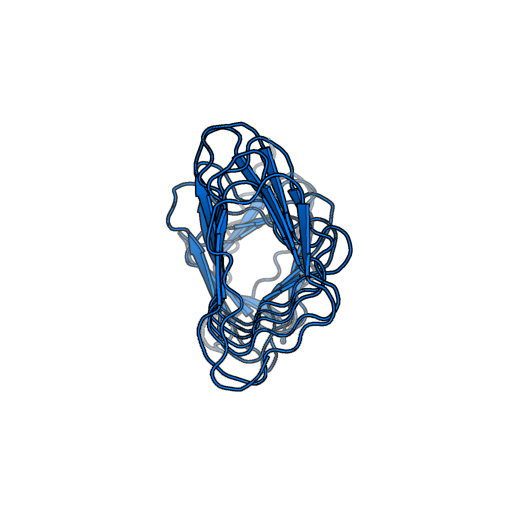 258 VAL A O 1
ATOM 1911 N N . SER A 1 259 ? 0.107 -14.075 -28.868 1.00 59.09 259 SER A N 1
ATOM 1912 C CA . SER A 1 259 ? 0.981 -14.762 -29.830 1.00 59.09 259 SER A CA 1
ATOM 1913 C C . SER A 1 259 ? 1.295 -13.949 -31.096 1.00 59.09 259 SER A C 1
ATOM 1915 O O . SER A 1 259 ? 1.982 -14.442 -31.988 1.00 59.09 259 SER A O 1
ATOM 1917 N N . SER A 1 260 ? 0.794 -12.715 -31.211 1.00 53.28 260 SER A N 1
ATOM 1918 C CA . SER A 1 260 ? 0.899 -11.886 -32.413 1.00 53.28 260 SER A CA 1
ATOM 1919 C C . SER A 1 260 ? 1.552 -10.534 -32.125 1.00 53.28 260 SER A C 1
ATOM 1921 O O . SER A 1 260 ? 0.857 -9.530 -32.014 1.00 53.28 260 SER A O 1
ATOM 1923 N N . LEU A 1 261 ? 2.882 -10.521 -32.003 1.00 43.16 261 LEU A N 1
ATOM 1924 C CA . LEU A 1 261 ? 3.813 -9.531 -32.576 1.00 43.16 261 LEU A CA 1
ATOM 1925 C C . LEU A 1 261 ? 5.161 -9.620 -31.859 1.00 43.16 261 LEU A C 1
ATOM 1927 O O . LEU A 1 261 ? 5.399 -9.052 -30.796 1.00 43.16 261 LEU A O 1
ATOM 1931 N N . SER A 1 262 ? 6.081 -10.311 -32.519 1.00 42.34 262 SER A N 1
ATOM 1932 C CA . SER A 1 262 ? 7.514 -10.345 -32.256 1.00 42.34 262 SER A CA 1
ATOM 1933 C C . SER A 1 262 ? 8.184 -8.995 -32.554 1.00 42.34 262 SER A C 1
ATOM 1935 O O . SER A 1 262 ? 9.056 -8.903 -33.417 1.00 42.34 262 SER A O 1
ATOM 1937 N N . SER A 1 263 ? 7.793 -7.926 -31.862 1.00 42.84 263 SER A N 1
ATOM 1938 C CA . SER A 1 263 ? 8.558 -6.677 -31.861 1.00 42.84 263 SER A CA 1
ATOM 1939 C C . SER A 1 263 ? 8.867 -6.250 -30.434 1.00 42.84 263 SER A C 1
ATOM 1941 O O . SER A 1 263 ? 8.324 -5.273 -29.918 1.00 42.84 263 SER A O 1
ATOM 1943 N N . PHE A 1 264 ? 9.784 -6.979 -29.801 1.00 49.03 264 PHE A N 1
ATOM 1944 C CA . PHE A 1 264 ? 10.533 -6.448 -28.672 1.00 49.03 264 PHE A CA 1
ATOM 1945 C C . PHE A 1 264 ? 11.300 -5.217 -29.160 1.00 49.03 264 PHE A C 1
ATOM 1947 O O . PHE A 1 264 ? 12.354 -5.331 -29.786 1.00 49.03 264 PHE A O 1
ATOM 1954 N N . LYS A 1 265 ? 10.770 -4.017 -28.911 1.00 41.91 265 LYS A N 1
ATOM 1955 C CA . LYS A 1 265 ? 11.548 -2.793 -29.090 1.00 41.91 265 LYS A CA 1
ATOM 1956 C C . LYS A 1 265 ? 12.458 -2.638 -27.881 1.00 41.91 265 LYS A C 1
ATOM 1958 O O . LYS A 1 265 ? 12.104 -2.011 -26.889 1.00 41.91 265 LYS A O 1
ATOM 1963 N N . ASN A 1 266 ? 13.637 -3.240 -27.975 1.00 38.50 266 ASN A N 1
ATOM 1964 C CA . ASN A 1 266 ? 14.735 -2.973 -27.063 1.00 38.50 266 ASN A CA 1
ATOM 1965 C C . ASN A 1 266 ? 15.224 -1.535 -27.321 1.00 38.50 266 ASN A C 1
ATOM 1967 O O . ASN A 1 266 ? 16.087 -1.311 -28.164 1.00 38.50 266 ASN A O 1
ATOM 1971 N N . TYR A 1 267 ? 14.639 -0.539 -26.650 1.00 41.25 267 TYR A N 1
ATOM 1972 C CA . TYR A 1 267 ? 15.205 0.814 -26.592 1.00 41.25 267 TYR A CA 1
ATOM 1973 C C . TYR A 1 267 ? 16.168 0.920 -25.406 1.00 41.25 267 TYR A C 1
ATOM 1975 O O . TYR A 1 267 ? 16.040 1.782 -24.540 1.00 41.25 267 TYR A O 1
ATOM 1983 N N . GLY A 1 268 ? 17.152 0.024 -25.370 1.00 34.19 268 GLY A N 1
ATOM 1984 C CA . GLY A 1 268 ? 18.383 0.252 -24.636 1.00 34.19 268 GLY A CA 1
ATOM 1985 C C . GLY A 1 268 ? 19.281 1.157 -25.467 1.00 34.19 268 GLY A C 1
ATOM 1986 O O . GLY A 1 268 ? 20.105 0.677 -26.242 1.00 34.19 268 GLY A O 1
ATOM 1987 N N . THR A 1 269 ? 19.149 2.474 -25.317 1.00 32.34 269 THR A N 1
ATOM 1988 C CA . THR A 1 269 ? 20.275 3.351 -25.641 1.00 32.34 269 THR A CA 1
ATOM 1989 C C . THR A 1 269 ? 21.306 3.131 -24.539 1.00 32.34 269 THR A C 1
ATOM 1991 O O . THR A 1 269 ? 21.218 3.747 -23.478 1.00 32.34 269 THR A O 1
ATOM 1994 N N . TYR A 1 270 ? 22.267 2.232 -24.759 1.00 40.00 270 TYR A N 1
ATOM 1995 C CA . TYR A 1 270 ? 23.495 2.217 -23.969 1.00 40.00 270 TYR A CA 1
ATOM 1996 C C . TYR A 1 270 ? 24.225 3.530 -24.259 1.00 40.00 270 TYR A C 1
ATOM 1998 O O . TYR A 1 270 ? 24.948 3.649 -25.246 1.00 40.00 270 TYR A O 1
ATOM 2006 N N . LYS A 1 271 ? 24.001 4.555 -23.436 1.00 29.53 271 LYS A N 1
ATOM 2007 C CA . LYS A 1 271 ? 24.970 5.637 -23.311 1.00 29.53 271 LYS A CA 1
ATOM 2008 C C . LYS A 1 271 ? 25.869 5.279 -22.142 1.00 29.53 271 LYS A C 1
ATOM 2010 O O . LYS A 1 271 ? 25.492 5.473 -20.994 1.00 29.53 271 LYS A O 1
ATOM 2015 N N . TYR A 1 272 ? 27.044 4.749 -22.472 1.00 35.91 272 TYR A N 1
ATOM 2016 C CA . TYR A 1 272 ? 28.217 4.962 -21.640 1.00 35.91 272 TYR A CA 1
ATOM 2017 C C . TYR A 1 272 ? 28.381 6.478 -21.499 1.00 35.91 272 TYR A C 1
ATOM 2019 O O . TYR A 1 272 ? 28.648 7.162 -22.490 1.00 35.91 272 TYR A O 1
ATOM 2027 N N . VAL A 1 273 ? 28.144 6.994 -20.298 1.00 36.25 273 VAL A N 1
ATOM 2028 C CA . VAL A 1 273 ? 28.752 8.234 -19.816 1.00 36.25 273 VAL A CA 1
ATOM 2029 C C . VAL A 1 273 ? 29.268 7.939 -18.423 1.00 36.25 273 VAL A C 1
ATOM 2031 O O . VAL A 1 273 ? 28.461 7.417 -17.622 1.00 36.25 273 VAL A O 1
#

Secondary structure (DSSP, 8-state):
--SS-----SS---EEEEE-SPBP-S---EEEEE-STTEEEEE-SSEEE-S-EEEEESEEEE-SEEESS-EEEEE--SS-EE--B--EE-S-EEEEE--SS-EEEE--SSB--EESS-EEEEE-STTEEEETTSSS-EEE-S-EEEEESS--EETTTSPEEEE-SSS-EEEEESSSSPPEEEEEEEE-GGG-EEEEES-EEEEEEEEEEESEEE--SSS-EEE-TT-EEPPPBTTB-EES-EEE-SSS-----B--SSSS-------------

pLDDT: mean 91.43, std 14.47, range [29.53, 98.94]